Protein AF-A0A7X7MFJ9-F1 (afdb_monomer_lite)

Foldseek 3Di:
DDDDDDDDDPDDDDALEEEKEWEWDDDPPLPIDIDIPDDDDDHQAYEYEYCDPPSVLVVCVVDPCSVRYQYHDLVVLLCVLCVPDPDPGPDVVLDDPPPPDDPSVSSVVSVVVSVVSLLVAALVVLCLQLVVCVVVVSNSSVVVSVSSSVVNVVPPVRPDDLVRVDDPPDDPDDDDDADDLVPFDQDDLVVLLQCQAVVHLLCVVDPPRDRAPVLSVLLSVLSVCSSVVHDDDDDDDPPRLVLLSNVLSQQSRCQRRVDDDDDDDDDPVVLVCCVVPVLVSSQSSQVSDDDDDDDDDDRDGRDDDDDDPPVPDDDSVVVSVVSVVCVPDPPDDPVVVVD

pLDDT: mean 78.57, std 17.18, range [26.5, 98.12]

Secondary structure (DSSP, 8-state):
-----------SPPPSSEEEEEEEEP-TTS--EEEEES-----SSEEEEES-HHHHHHHHTTSTTGGG-EEEEHHHHHHHH-TT----SHHHHH--TT-SS-HHHHHHHHHHHHHHHHHHS-HHHHHHHHHHHHHTT-HHHHHHHHHHHHHHHT-TTT---HHHHS---------PPPPPGGGSPPPPHHHHHHTTSTTSHHHHHSTT----HHHHHHHHHHHHHHHHT--------TTS-HHHHHHHHHHHHHHHH----PPP-S-HHHHHHIIIIIHHHHHHHHHSS---SS---------------GGGS--HHHHHHHHHHHHHH--SSSGGGG-

Radius of gyration: 26.93 Å; chains: 1; bounding box: 56×53×79 Å

Structure (mmCIF, N/CA/C/O backbone):
data_AF-A0A7X7MFJ9-F1
#
_entry.id   AF-A0A7X7MFJ9-F1
#
loop_
_atom_site.group_PDB
_atom_site.id
_atom_site.type_symbol
_atom_site.label_atom_id
_atom_site.label_alt_id
_atom_site.label_comp_id
_atom_site.label_asym_id
_atom_site.label_entity_id
_atom_site.label_seq_id
_atom_site.pdbx_PDB_ins_code
_atom_site.Cartn_x
_atom_site.Cartn_y
_atom_site.Cartn_z
_atom_site.occupancy
_atom_site.B_iso_or_equiv
_atom_site.auth_seq_id
_atom_site.auth_comp_id
_atom_site.auth_asym_id
_atom_site.auth_atom_id
_atom_site.pdbx_PDB_model_num
ATOM 1 N N . MET A 1 1 ? -6.167 26.541 39.178 1.00 40.44 1 MET A N 1
ATOM 2 C CA . MET A 1 1 ? -6.992 27.244 38.170 1.00 40.44 1 MET A CA 1
ATOM 3 C C . MET A 1 1 ? -6.196 28.373 37.529 1.00 40.44 1 MET A C 1
ATOM 5 O O . MET A 1 1 ? -5.829 29.303 38.239 1.00 40.44 1 MET A O 1
ATOM 9 N N . PRO A 1 2 ? -5.977 28.320 36.208 1.00 29.42 2 PRO A N 1
ATOM 10 C CA . PRO A 1 2 ? -5.961 29.521 35.377 1.00 29.42 2 PRO A CA 1
ATOM 11 C C . PRO A 1 2 ? -6.959 29.423 34.205 1.00 29.42 2 PRO A C 1
ATOM 13 O O . PRO A 1 2 ? -7.383 28.346 33.799 1.00 29.42 2 PRO A O 1
ATOM 16 N N . ARG A 1 3 ? -7.397 30.597 33.742 1.00 26.50 3 ARG A N 1
ATOM 17 C CA . ARG A 1 3 ? -8.556 30.861 32.875 1.00 26.50 3 ARG A CA 1
ATOM 18 C C . ARG A 1 3 ? -8.403 30.327 31.446 1.00 26.50 3 ARG A C 1
ATOM 20 O O . ARG A 1 3 ? -7.398 30.582 30.794 1.00 26.50 3 ARG A O 1
ATOM 27 N N . ALA A 1 4 ? -9.470 29.699 30.953 1.00 29.44 4 ALA A N 1
ATOM 28 C CA . ALA A 1 4 ? -9.650 29.306 29.561 1.00 29.44 4 ALA A CA 1
ATOM 29 C C . ALA A 1 4 ? -9.874 30.532 28.659 1.00 29.44 4 ALA A C 1
ATOM 31 O O . ALA A 1 4 ? -10.831 31.288 28.845 1.00 29.44 4 ALA A O 1
ATOM 32 N N . THR A 1 5 ? -9.020 30.706 27.655 1.00 27.86 5 THR A N 1
ATOM 33 C CA . THR A 1 5 ? -9.313 31.523 26.477 1.00 27.86 5 THR A CA 1
ATOM 34 C C . THR A 1 5 ? -10.099 30.670 25.485 1.00 27.86 5 THR A C 1
ATOM 36 O O . THR A 1 5 ? -9.638 29.655 24.970 1.00 27.86 5 THR A O 1
ATOM 39 N N . SER A 1 6 ? -11.348 31.073 25.273 1.00 35.81 6 SER A N 1
ATOM 40 C CA . SER A 1 6 ? -12.280 30.499 24.309 1.00 35.81 6 SER A CA 1
ATOM 41 C C . SER A 1 6 ? -11.808 30.793 22.883 1.00 35.81 6 SER A C 1
ATOM 43 O O . SER A 1 6 ? -11.967 31.917 22.413 1.00 35.81 6 SER A O 1
ATOM 45 N N . ASN A 1 7 ? -11.318 29.774 22.181 1.00 31.55 7 ASN A N 1
ATOM 46 C CA . ASN A 1 7 ? -11.383 29.709 20.722 1.00 31.55 7 ASN A CA 1
ATOM 47 C C . ASN A 1 7 ? -12.000 28.357 20.350 1.00 31.55 7 ASN A C 1
ATOM 49 O O . ASN A 1 7 ? -11.328 27.329 20.325 1.00 31.55 7 ASN A O 1
ATOM 53 N N . ALA A 1 8 ? -13.322 28.350 20.179 1.00 34.78 8 ALA A N 1
ATOM 54 C CA . ALA A 1 8 ? -14.061 27.188 19.714 1.00 34.78 8 ALA A CA 1
ATOM 55 C C . ALA A 1 8 ? -14.049 27.172 18.181 1.00 34.78 8 ALA A C 1
ATOM 57 O O . ALA A 1 8 ? -14.616 28.059 17.549 1.00 34.78 8 ALA A O 1
ATOM 58 N N . ASP A 1 9 ? -13.404 26.156 17.616 1.00 33.31 9 ASP A N 1
ATOM 59 C CA . ASP A 1 9 ? -13.408 25.846 16.188 1.00 33.31 9 ASP A CA 1
ATOM 60 C C . ASP A 1 9 ? -14.814 25.357 15.746 1.00 33.31 9 ASP A C 1
ATOM 62 O O . ASP A 1 9 ? -15.357 24.440 16.382 1.00 33.31 9 ASP A O 1
ATOM 66 N N . PRO A 1 10 ? -15.474 25.968 14.738 1.00 36.81 10 PRO A N 1
ATOM 67 C CA . PRO A 1 10 ? -16.887 25.733 14.456 1.00 36.81 10 PRO A CA 1
ATOM 68 C C . PRO A 1 10 ? -17.111 24.895 13.183 1.00 36.81 10 PRO A C 1
ATOM 70 O O . PRO A 1 10 ? -17.564 25.450 12.189 1.00 36.81 10 PRO A O 1
ATOM 73 N N . ALA A 1 11 ? -16.852 23.577 13.165 1.00 35.59 11 ALA A N 1
ATOM 74 C CA . ALA A 1 11 ? -17.235 22.773 11.980 1.00 35.59 11 ALA A CA 1
ATOM 75 C C . ALA A 1 11 ? -17.331 21.235 12.116 1.00 35.59 11 ALA A C 1
ATOM 77 O O . ALA A 1 11 ? -17.399 20.563 11.092 1.00 35.59 11 ALA A O 1
ATOM 78 N N . SER A 1 12 ? -17.357 20.634 13.312 1.00 39.75 12 SER A N 1
ATOM 79 C CA . SER A 1 12 ? -17.561 19.173 13.437 1.00 39.75 12 SER A CA 1
ATOM 80 C C . SER A 1 12 ? -18.871 18.852 14.164 1.00 39.75 12 SER A C 1
ATOM 82 O O . SER A 1 12 ? -19.114 19.432 15.229 1.00 39.75 12 SER A O 1
ATOM 84 N N . PRO A 1 13 ? -19.742 17.972 13.619 1.00 51.56 13 PRO A N 1
ATOM 85 C CA . PRO A 1 13 ? -20.961 17.555 14.304 1.00 51.56 13 PRO A CA 1
ATOM 86 C C . PRO A 1 13 ? -20.585 17.006 15.679 1.00 51.56 13 PRO A C 1
ATOM 88 O O . PRO A 1 13 ? -19.730 16.126 15.794 1.00 51.56 13 PRO A O 1
ATOM 91 N N . ARG A 1 14 ? -21.180 17.585 16.727 1.00 64.12 14 ARG A N 1
ATOM 92 C CA . ARG A 1 14 ? -20.830 17.259 18.111 1.00 64.12 14 ARG A CA 1
ATOM 93 C C . ARG A 1 14 ? -21.115 15.783 18.361 1.00 64.12 14 ARG A C 1
ATOM 95 O O . ARG A 1 14 ? -22.249 15.338 18.213 1.00 64.12 14 ARG A O 1
ATOM 102 N N . LEU A 1 15 ? -20.072 15.047 18.724 1.00 72.38 15 LEU A N 1
ATOM 103 C CA . LEU A 1 15 ? -20.177 13.665 19.164 1.00 72.38 15 LEU A CA 1
ATOM 104 C C . LEU A 1 15 ? -21.016 13.585 20.453 1.00 72.38 15 LEU A C 1
ATOM 106 O O . LEU A 1 15 ? -20.939 14.501 21.275 1.00 72.38 15 LEU A O 1
ATOM 110 N N . PRO A 1 16 ? -21.789 12.502 20.666 1.00 77.31 16 PRO A N 1
ATOM 111 C CA . PRO A 1 16 ? -22.536 12.288 21.912 1.00 77.31 16 PRO A CA 1
ATOM 112 C C . PRO A 1 16 ? -21.628 11.929 23.106 1.00 77.31 16 PRO A C 1
ATOM 114 O O . PRO A 1 16 ? -22.098 11.709 24.217 1.00 77.31 16 PRO A O 1
ATOM 117 N N . TRP A 1 17 ? -20.319 11.868 22.877 1.00 85.69 17 TRP A N 1
ATOM 118 C CA . TRP A 1 17 ? -19.257 11.560 23.825 1.00 85.69 17 TRP A CA 1
ATOM 119 C C . TRP A 1 17 ? -18.085 12.516 23.590 1.00 85.69 17 TRP A C 1
ATOM 121 O O . TRP A 1 17 ? -17.999 13.166 22.546 1.00 85.69 17 TRP A O 1
ATOM 131 N N . GLN A 1 18 ? -17.177 12.619 24.557 1.00 87.00 18 GLN A N 1
ATOM 132 C CA . GLN A 1 18 ? -15.999 13.476 24.438 1.00 87.00 18 GLN A CA 1
ATOM 133 C C . GLN A 1 18 ? -14.716 12.654 24.331 1.00 87.00 18 GLN A C 1
ATOM 135 O O . GLN A 1 18 ? -14.533 11.701 25.079 1.00 87.00 18 GLN A O 1
ATOM 140 N N . ALA A 1 19 ? -13.796 13.087 23.469 1.00 89.50 19 ALA A N 1
ATOM 141 C CA . ALA A 1 19 ? -12.399 12.675 23.515 1.00 89.50 19 ALA A CA 1
ATOM 142 C C . ALA A 1 19 ? -11.479 13.852 23.878 1.00 89.50 19 ALA A C 1
ATOM 144 O O . ALA A 1 19 ? -11.770 15.006 23.546 1.00 89.50 19 ALA A O 1
ATOM 145 N N . GLN A 1 20 ? -10.380 13.550 24.563 1.00 90.75 20 GLN A N 1
ATOM 146 C CA . GLN A 1 20 ? -9.315 14.486 24.913 1.00 90.75 20 GLN A CA 1
ATOM 147 C C . GLN A 1 20 ? -7.965 13.796 24.704 1.00 90.75 20 GLN A C 1
ATOM 149 O O . GLN A 1 20 ? -7.738 12.720 25.248 1.00 90.75 20 GLN A O 1
ATOM 154 N N . ALA A 1 21 ? -7.071 14.413 23.935 1.00 90.69 21 ALA A N 1
ATOM 155 C CA . ALA A 1 21 ? -5.685 13.982 23.836 1.00 90.69 21 ALA A CA 1
ATOM 156 C C . ALA A 1 21 ? -4.917 14.361 25.107 1.00 90.69 21 ALA A C 1
ATOM 158 O O . ALA A 1 21 ? -5.060 15.480 25.602 1.00 90.69 21 ALA A O 1
ATOM 159 N N . VAL A 1 22 ? -4.107 13.435 25.616 1.00 90.56 22 VAL A N 1
ATOM 160 C CA . VAL A 1 22 ? -3.210 13.607 26.759 1.00 90.56 22 VAL A CA 1
ATOM 161 C C .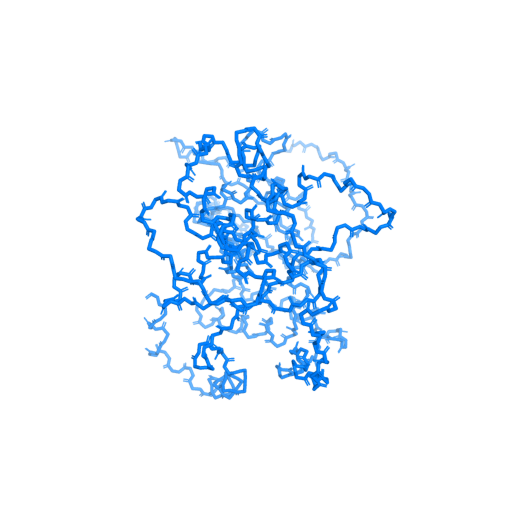 VAL A 1 22 ? -1.821 13.142 26.348 1.00 90.56 22 VAL A C 1
ATOM 163 O O . VAL A 1 22 ? -1.584 11.948 26.160 1.00 90.56 22 VAL A O 1
ATOM 166 N N . TRP A 1 23 ? -0.913 14.102 26.200 1.00 88.19 23 TRP A N 1
ATOM 167 C CA . TRP A 1 23 ? 0.493 13.839 25.951 1.00 88.19 23 TRP A CA 1
ATOM 168 C C . TRP A 1 23 ? 1.215 13.614 27.273 1.00 88.19 23 TRP A C 1
ATOM 170 O O . TRP A 1 23 ? 1.259 14.512 28.118 1.00 88.19 23 TRP A O 1
ATOM 180 N N . VAL A 1 24 ? 1.793 12.430 27.427 1.00 86.75 24 VAL A N 1
ATOM 181 C CA . VAL A 1 24 ? 2.661 12.074 28.543 1.00 86.75 24 VAL A CA 1
ATOM 182 C C . VAL A 1 24 ? 4.104 12.312 28.114 1.00 86.75 24 VAL A C 1
ATOM 184 O O . VAL A 1 24 ? 4.589 11.702 27.159 1.00 86.75 24 VAL A O 1
ATOM 187 N N . ALA A 1 25 ? 4.778 13.250 28.782 1.00 81.31 25 ALA A N 1
ATOM 188 C CA . ALA A 1 25 ? 6.168 13.576 28.493 1.00 81.31 25 ALA A CA 1
ATOM 189 C C . ALA A 1 25 ? 7.125 12.644 29.264 1.00 81.31 25 ALA A C 1
ATOM 191 O O . ALA A 1 25 ? 6.993 12.531 30.487 1.00 81.31 25 ALA A O 1
ATOM 192 N N . PRO A 1 26 ? 8.128 12.036 28.604 1.00 65.62 26 PRO A N 1
ATOM 193 C CA . PRO A 1 26 ? 9.142 11.249 29.296 1.00 65.62 26 PRO A CA 1
ATOM 194 C C . PRO A 1 26 ? 10.034 12.174 30.143 1.00 65.62 26 PRO A C 1
ATOM 196 O O . PRO A 1 26 ? 10.666 13.087 29.612 1.00 65.62 26 PRO A O 1
ATOM 199 N N . THR A 1 27 ? 10.114 11.957 31.460 1.00 59.50 27 THR A N 1
ATOM 200 C CA . THR A 1 27 ? 11.057 12.669 32.346 1.00 59.50 27 THR A CA 1
ATOM 201 C C . THR A 1 27 ? 11.921 11.693 33.146 1.00 59.50 27 THR A C 1
ATOM 203 O O . THR A 1 27 ? 11.459 10.645 33.588 1.00 59.50 27 THR A O 1
ATOM 206 N N . ALA A 1 28 ? 13.197 12.050 33.339 1.00 51.59 28 ALA A N 1
ATOM 207 C CA . ALA A 1 28 ? 14.194 11.224 34.030 1.00 51.59 28 ALA A CA 1
ATOM 208 C C . ALA A 1 28 ? 13.957 11.090 35.552 1.00 51.59 28 ALA A C 1
ATOM 210 O O . ALA A 1 28 ? 14.476 10.162 36.165 1.00 51.59 28 ALA A O 1
ATOM 211 N N . ASP A 1 29 ? 13.147 11.978 36.142 1.00 51.16 29 ASP A N 1
ATOM 212 C CA . ASP A 1 29 ? 12.978 12.115 37.598 1.00 51.16 29 ASP A CA 1
ATOM 213 C C . ASP A 1 29 ? 11.614 11.608 38.118 1.00 51.16 29 ASP A C 1
ATOM 215 O O . ASP A 1 29 ? 11.247 11.864 39.264 1.00 51.16 29 ASP A O 1
ATOM 219 N N . GLY A 1 30 ? 10.818 10.923 37.287 1.00 49.84 30 GLY A N 1
ATOM 220 C CA . GLY A 1 30 ? 9.531 10.327 37.688 1.00 49.84 30 GLY A CA 1
ATOM 221 C C . GLY A 1 30 ? 8.380 11.319 37.929 1.00 49.84 30 GLY A C 1
ATOM 222 O O . GLY A 1 30 ? 7.235 10.905 38.085 1.00 49.84 30 GLY A O 1
ATOM 223 N N . ALA A 1 31 ? 8.638 12.629 37.899 1.00 51.22 31 ALA A N 1
ATOM 224 C CA . ALA A 1 31 ? 7.605 13.661 37.834 1.00 51.22 31 ALA A CA 1
ATOM 225 C C . ALA A 1 31 ? 7.172 13.856 36.369 1.00 51.22 31 ALA A C 1
ATOM 227 O O . ALA A 1 31 ? 7.604 14.793 35.693 1.00 51.22 31 ALA A O 1
ATOM 228 N N . GLY A 1 32 ? 6.394 12.910 35.840 1.00 57.50 32 GLY A N 1
ATOM 229 C CA . GLY A 1 32 ? 5.838 12.988 34.487 1.00 57.50 32 GLY A CA 1
ATOM 230 C C . GLY A 1 32 ? 4.959 14.231 34.321 1.00 57.50 32 GLY A C 1
ATOM 231 O O . GLY A 1 32 ? 4.104 14.517 35.160 1.00 57.50 32 GLY A O 1
ATOM 232 N N . GLY A 1 33 ? 5.185 14.996 33.253 1.00 69.56 33 GLY A N 1
ATOM 233 C CA . GLY A 1 33 ? 4.317 16.109 32.867 1.00 69.56 33 GLY A CA 1
ATOM 234 C C . GLY A 1 33 ? 3.202 15.625 31.943 1.00 69.56 33 GLY A C 1
ATOM 235 O O . GLY A 1 33 ? 3.451 14.797 31.067 1.00 69.56 33 GLY A O 1
ATOM 236 N N . MET A 1 34 ? 1.992 16.162 32.114 1.00 82.19 34 MET A N 1
ATOM 237 C CA . MET A 1 34 ? 0.883 15.943 31.184 1.00 82.19 34 MET A CA 1
ATOM 238 C C . MET A 1 34 ? 0.456 17.243 30.522 1.00 82.19 34 MET A C 1
ATOM 240 O O . MET A 1 34 ? 0.200 18.243 31.197 1.00 82.19 34 MET A O 1
ATOM 244 N N . GLU A 1 35 ? 0.276 17.190 29.210 1.00 85.56 35 GLU A N 1
ATOM 245 C CA . GLU A 1 35 ? -0.427 18.221 28.455 1.00 85.56 35 GLU A CA 1
ATOM 246 C C . GLU A 1 35 ? -1.716 17.634 27.889 1.00 85.56 35 GLU A C 1
ATOM 248 O O . GLU A 1 35 ? -1.701 16.537 27.339 1.00 85.56 35 GLU A O 1
ATOM 253 N N . ALA A 1 36 ? -2.835 18.354 28.005 1.00 86.50 36 ALA A N 1
ATOM 254 C CA . ALA A 1 36 ? -4.135 17.872 27.542 1.00 86.50 36 ALA A CA 1
ATOM 255 C C . ALA A 1 36 ? -4.806 18.850 26.567 1.00 86.50 36 ALA A C 1
ATOM 257 O O . ALA A 1 36 ? -4.806 20.064 26.788 1.00 86.50 36 ALA A O 1
ATOM 258 N N . TYR A 1 37 ? -5.413 18.324 25.501 1.00 87.44 37 TYR A N 1
ATOM 259 C CA . TYR A 1 37 ? -6.089 19.109 24.467 1.00 87.44 37 TYR A CA 1
ATOM 260 C C . TYR A 1 37 ? -7.186 18.294 23.756 1.00 87.44 37 TYR A C 1
ATOM 262 O O . TYR A 1 37 ? -6.969 17.122 23.474 1.00 87.44 37 TYR A O 1
ATOM 270 N N . PRO A 1 38 ? -8.348 18.875 23.403 1.00 86.50 38 PRO A N 1
ATOM 271 C CA . PRO A 1 38 ? -8.853 20.192 23.790 1.00 86.50 38 PRO A CA 1
ATOM 272 C C . PRO A 1 38 ? -9.334 20.206 25.259 1.00 86.50 38 PRO A C 1
ATOM 274 O O . PRO A 1 38 ? -9.313 19.172 25.931 1.00 86.50 38 PRO A O 1
ATOM 277 N N . PRO A 1 39 ? -9.767 21.362 25.802 1.00 80.44 39 PRO A N 1
ATOM 278 C CA . PRO A 1 39 ? -10.318 21.438 27.156 1.00 80.44 39 PRO A CA 1
ATOM 279 C C . PRO A 1 39 ? -11.524 20.510 27.369 1.00 80.44 39 PRO A C 1
ATOM 281 O O . PRO A 1 39 ? -12.364 20.344 26.478 1.00 80.44 39 PRO A O 1
ATOM 284 N N . GLN A 1 40 ? -11.634 19.951 28.577 1.00 74.56 40 GLN A N 1
ATOM 285 C CA . GLN A 1 40 ? -12.727 19.053 28.957 1.00 74.56 40 GLN A CA 1
ATOM 286 C C . GLN A 1 40 ? -14.103 19.731 28.869 1.00 74.56 40 GLN A C 1
ATOM 288 O O . GLN A 1 40 ? -14.247 20.941 29.052 1.00 74.56 40 GLN A O 1
ATOM 293 N N . ARG A 1 41 ? -15.125 18.927 28.577 1.00 75.50 41 ARG A N 1
ATOM 294 C CA . ARG A 1 41 ? -16.531 19.308 28.459 1.00 75.50 41 ARG A CA 1
ATOM 295 C C . ARG A 1 41 ? -17.396 18.254 29.172 1.00 75.50 41 ARG A C 1
ATOM 297 O O . ARG A 1 41 ? -16.984 17.110 29.324 1.00 75.50 41 ARG A O 1
ATOM 304 N N . PRO A 1 42 ? -18.604 18.605 29.629 1.00 74.88 42 PRO A N 1
ATOM 305 C CA . PRO A 1 42 ? -19.511 17.615 30.200 1.00 74.88 42 PRO A CA 1
ATOM 306 C C . PRO A 1 42 ? -19.975 16.625 29.121 1.00 74.88 42 PRO A C 1
ATOM 308 O O . PRO A 1 42 ? -20.486 17.053 28.085 1.00 74.88 42 PRO A O 1
ATOM 311 N N . ALA A 1 43 ? -19.801 15.327 29.367 1.00 77.69 43 ALA A N 1
ATOM 312 C CA . ALA A 1 43 ? -20.323 14.240 28.541 1.00 77.69 43 ALA A CA 1
ATOM 313 C C . ALA A 1 43 ? -20.473 12.965 29.386 1.00 77.69 43 ALA A C 1
ATOM 315 O O . ALA A 1 43 ? -19.635 12.703 30.251 1.00 77.69 43 ALA A O 1
ATOM 316 N N . ASP A 1 44 ? -21.500 12.160 29.099 1.00 78.19 44 ASP A N 1
ATOM 317 C CA . ASP A 1 44 ? -21.765 10.901 29.814 1.00 78.19 44 ASP A CA 1
ATOM 318 C C . ASP A 1 44 ? -20.666 9.859 29.576 1.00 78.19 44 ASP A C 1
ATOM 320 O O . ASP A 1 44 ? -20.376 9.031 30.438 1.00 78.19 44 ASP A O 1
ATOM 324 N N . ARG A 1 45 ? -20.019 9.920 28.407 1.00 84.56 45 ARG A N 1
ATOM 325 C CA . ARG A 1 45 ? -18.917 9.036 28.031 1.00 84.56 45 ARG A CA 1
ATOM 326 C C . ARG A 1 45 ? -17.710 9.843 27.580 1.00 84.56 45 ARG A C 1
ATOM 328 O O . ARG A 1 45 ? -17.844 10.798 26.807 1.00 84.56 45 ARG A O 1
ATOM 335 N N . ARG A 1 46 ? -16.536 9.462 28.086 1.00 88.19 46 ARG A N 1
ATOM 336 C CA . ARG A 1 46 ? -15.291 10.215 27.933 1.00 88.19 46 ARG A CA 1
ATOM 337 C C . ARG A 1 46 ? -14.114 9.296 27.612 1.00 88.19 46 ARG A C 1
ATOM 339 O O . ARG A 1 46 ? -13.952 8.255 28.248 1.00 88.19 46 ARG A O 1
ATOM 346 N N . PHE A 1 47 ? -13.295 9.719 26.654 1.00 91.56 47 PHE A N 1
ATOM 347 C CA . PHE A 1 47 ? -12.109 9.010 26.189 1.00 91.56 47 PHE A CA 1
ATOM 348 C C . PHE A 1 47 ? -10.855 9.868 26.379 1.00 91.56 47 PHE A C 1
ATOM 350 O O . PHE A 1 47 ? -10.843 11.038 25.986 1.00 91.56 47 PHE A O 1
ATOM 357 N N . LEU A 1 48 ? -9.806 9.282 26.956 1.00 92.25 48 LEU A N 1
ATOM 358 C CA . LEU A 1 48 ? -8.464 9.868 26.971 1.00 92.25 48 LEU A CA 1
ATOM 359 C C . LEU A 1 48 ? -7.639 9.198 25.882 1.00 92.25 48 LEU A C 1
ATOM 361 O O . LEU A 1 48 ? -7.525 7.979 25.865 1.00 92.25 48 LEU A O 1
ATOM 365 N N . LEU A 1 49 ? -7.087 9.989 24.974 1.00 92.81 49 LEU A N 1
ATOM 366 C CA . LEU A 1 49 ? -6.281 9.521 23.854 1.00 92.81 49 LEU A CA 1
ATOM 367 C C . LEU A 1 49 ? -4.830 9.832 24.177 1.00 92.81 49 LEU A C 1
ATOM 369 O O . LEU A 1 49 ? -4.489 11.000 24.350 1.00 92.81 49 LEU A O 1
ATOM 373 N N . THR A 1 50 ? -3.977 8.829 24.285 1.00 92.12 50 THR A N 1
ATOM 374 C CA . THR A 1 50 ? -2.622 9.045 24.793 1.00 92.12 50 THR A CA 1
ATOM 375 C C . THR A 1 50 ? -1.563 8.375 23.938 1.00 92.12 50 THR A C 1
ATOM 377 O O . THR A 1 50 ? -1.845 7.430 23.206 1.00 92.12 50 THR A O 1
ATOM 380 N N . ASN A 1 51 ? -0.349 8.913 24.017 1.00 89.62 51 ASN A N 1
ATOM 381 C CA . ASN A 1 51 ? 0.865 8.297 23.498 1.00 89.62 51 ASN A CA 1
ATOM 382 C C . ASN A 1 51 ? 1.415 7.198 24.421 1.00 89.62 51 ASN A C 1
ATOM 384 O O . ASN A 1 51 ? 2.221 6.401 23.957 1.00 89.62 51 ASN A O 1
ATOM 388 N N . ASP A 1 52 ? 1.012 7.166 25.697 1.00 86.69 52 ASP A N 1
ATOM 389 C CA . ASP A 1 52 ? 1.465 6.166 26.668 1.00 86.69 52 ASP A CA 1
ATOM 390 C C . ASP A 1 52 ? 0.349 5.846 27.674 1.00 86.69 52 ASP A C 1
ATOM 392 O O . ASP A 1 52 ? 0.079 6.597 28.615 1.00 86.69 52 ASP A O 1
ATOM 396 N N . SER A 1 53 ? -0.337 4.722 27.457 1.00 85.69 53 SER A N 1
ATOM 397 C CA . SER A 1 53 ? -1.446 4.281 28.309 1.00 85.69 53 SER A CA 1
ATOM 398 C C . SER A 1 53 ? -0.993 3.751 29.669 1.00 85.69 53 SER A C 1
ATOM 400 O O . SER A 1 53 ? -1.743 3.880 30.637 1.00 85.69 53 SER A O 1
ATOM 402 N N . LEU A 1 54 ? 0.223 3.201 29.766 1.00 82.50 54 LEU A N 1
ATOM 403 C CA . LEU A 1 54 ? 0.764 2.641 31.005 1.00 82.50 54 LEU A CA 1
ATOM 404 C C . LEU A 1 54 ? 1.131 3.761 31.974 1.00 82.50 54 LEU A C 1
ATOM 406 O O . LEU A 1 54 ? 0.633 3.796 33.099 1.00 82.50 54 LEU A O 1
ATOM 410 N N . GLN A 1 55 ? 1.935 4.719 31.510 1.00 82.19 55 GLN A N 1
ATOM 411 C CA . GLN A 1 55 ? 2.371 5.840 32.335 1.00 82.19 55 GLN A CA 1
ATOM 412 C C . GLN A 1 55 ? 1.201 6.769 32.687 1.00 82.19 55 GLN A C 1
ATOM 414 O O . GLN A 1 55 ? 1.137 7.299 33.798 1.00 82.19 55 GLN A O 1
ATOM 419 N N . LEU A 1 56 ? 0.231 6.941 31.779 1.00 82.94 56 LEU A N 1
ATOM 420 C CA . LEU A 1 56 ? -0.997 7.668 32.101 1.00 82.94 56 LEU A CA 1
ATOM 421 C C . LEU A 1 56 ? -1.797 6.966 33.208 1.00 82.94 56 LEU A C 1
ATOM 423 O O . LEU A 1 56 ? -2.310 7.647 34.093 1.00 82.94 56 LEU A O 1
ATOM 427 N N . GLY A 1 57 ? -1.883 5.632 33.185 1.00 77.00 57 GLY A N 1
ATOM 428 C CA . GLY A 1 57 ? -2.532 4.845 34.237 1.00 77.00 57 GLY A CA 1
ATOM 429 C C . GLY A 1 57 ? -1.931 5.112 35.618 1.00 77.00 57 GLY A C 1
ATOM 430 O O . GLY A 1 57 ? -2.653 5.506 36.533 1.00 77.00 57 GLY A O 1
ATOM 431 N N . GLU A 1 58 ? -0.603 5.027 35.739 1.00 78.00 58 GLU A N 1
ATOM 432 C CA . GLU A 1 58 ? 0.116 5.292 36.997 1.00 78.00 58 GLU A CA 1
ATOM 433 C C . GLU A 1 58 ? -0.139 6.703 37.542 1.00 78.00 58 GLU A C 1
ATOM 435 O O . GLU A 1 58 ? -0.298 6.910 38.746 1.00 78.00 58 GLU A O 1
ATOM 440 N N . LEU A 1 59 ? -0.197 7.693 36.651 1.00 75.25 59 LEU A N 1
ATOM 441 C CA . LEU A 1 59 ? -0.441 9.077 37.036 1.00 75.25 59 LEU A CA 1
ATOM 442 C C . LEU A 1 59 ? -1.912 9.341 37.415 1.00 75.25 59 LEU A C 1
ATOM 444 O O . LEU A 1 59 ? -2.191 10.269 38.179 1.00 75.25 59 LEU A O 1
ATOM 448 N N . LEU A 1 60 ? -2.854 8.549 36.892 1.00 75.50 60 LEU A N 1
ATOM 449 C CA . LEU A 1 60 ? -4.280 8.653 37.207 1.00 75.50 60 LEU A CA 1
ATOM 450 C C . LEU A 1 60 ? -4.661 7.915 38.496 1.00 75.50 60 LEU A C 1
ATOM 452 O O . LEU A 1 60 ? -5.565 8.392 39.187 1.00 75.50 60 LEU A O 1
ATOM 456 N N . ASP A 1 61 ? -3.960 6.835 38.859 1.00 65.19 61 ASP A N 1
ATOM 457 C CA . ASP A 1 61 ? -4.241 5.964 40.020 1.00 65.19 61 ASP A CA 1
ATOM 458 C C . ASP A 1 61 ? -4.238 6.684 41.392 1.00 65.19 61 ASP A C 1
ATOM 460 O O . ASP A 1 61 ? -4.671 6.128 42.403 1.00 65.19 61 ASP A O 1
ATOM 464 N N . GLY A 1 62 ? -3.835 7.960 41.447 1.00 57.38 62 GLY A N 1
ATOM 465 C CA . GLY A 1 62 ? -3.955 8.836 42.622 1.00 57.38 62 GLY A CA 1
ATOM 466 C C . GLY A 1 62 ? -5.231 9.693 42.699 1.00 57.38 62 GLY A C 1
ATOM 467 O O . GLY A 1 62 ? -5.415 10.420 43.678 1.00 57.38 62 GLY A O 1
ATOM 468 N N . SER A 1 63 ? -6.110 9.656 41.691 1.00 59.16 63 SER A N 1
ATOM 469 C CA . SER A 1 63 ? -7.300 10.514 41.595 1.00 59.16 63 SER A CA 1
ATOM 470 C C . SER A 1 63 ? -8.602 9.705 41.646 1.00 59.16 63 SER A C 1
ATOM 472 O O . SER A 1 63 ? -8.794 8.746 40.906 1.00 59.16 63 SER A O 1
ATOM 474 N N . ALA A 1 64 ? -9.561 10.124 42.480 1.00 50.44 64 ALA A N 1
ATOM 475 C CA . ALA A 1 64 ? -10.891 9.499 42.559 1.00 50.44 64 ALA A CA 1
ATOM 476 C C . ALA A 1 64 ? -11.698 9.588 41.238 1.00 50.44 64 ALA A C 1
ATOM 478 O O . ALA A 1 64 ? -12.744 8.958 41.104 1.00 50.44 64 ALA A O 1
ATOM 479 N N . GLU A 1 65 ? -11.212 10.360 40.258 1.00 53.94 65 GLU A N 1
ATOM 480 C CA . GLU A 1 65 ? -11.790 10.514 38.921 1.00 53.94 65 GLU A CA 1
ATOM 481 C C . GLU A 1 65 ? -11.284 9.475 37.901 1.00 53.94 65 GLU A C 1
ATOM 483 O O . GLU A 1 65 ? -11.872 9.369 36.824 1.00 53.94 65 GLU A O 1
ATOM 488 N N . ALA A 1 66 ? -10.251 8.681 38.221 1.00 51.88 66 ALA A N 1
ATOM 489 C CA . ALA A 1 66 ? -9.625 7.721 37.301 1.00 51.88 66 ALA A CA 1
ATOM 490 C C . ALA A 1 66 ? -10.580 6.625 36.797 1.00 51.88 66 ALA A C 1
ATOM 492 O O . ALA A 1 66 ? -10.510 6.218 35.641 1.00 51.88 66 ALA A O 1
ATOM 493 N N . ALA A 1 67 ? -11.548 6.214 37.621 1.00 50.91 67 ALA A N 1
ATOM 494 C CA . ALA A 1 67 ? -12.500 5.151 37.289 1.00 50.91 67 ALA A CA 1
ATOM 495 C C . ALA A 1 67 ? -13.520 5.521 36.188 1.00 50.91 67 ALA A C 1
ATOM 497 O O . ALA A 1 67 ? -14.309 4.673 35.775 1.00 50.91 67 ALA A O 1
ATOM 498 N N . ALA A 1 68 ? -13.547 6.776 35.722 1.00 64.69 68 ALA A N 1
ATOM 499 C CA . ALA A 1 68 ? -14.561 7.267 34.787 1.00 64.69 68 ALA A CA 1
ATOM 500 C C . ALA A 1 68 ? -14.081 7.427 33.330 1.00 64.69 68 ALA A C 1
ATOM 502 O O . ALA A 1 68 ? -14.884 7.823 32.479 1.00 64.69 68 ALA A O 1
ATOM 503 N N . TRP A 1 69 ? -12.807 7.159 33.030 1.00 74.50 69 TRP A N 1
ATOM 504 C CA . TRP A 1 69 ? -12.217 7.430 31.715 1.00 74.50 69 TRP A CA 1
ATOM 505 C C . TRP A 1 69 ? -11.855 6.145 30.973 1.00 74.50 69 TRP A C 1
ATOM 507 O O . TRP A 1 69 ? -11.194 5.264 31.512 1.00 74.50 69 TRP A O 1
ATOM 517 N N . SER A 1 70 ? -12.262 6.047 29.706 1.00 87.88 70 SER A N 1
ATOM 518 C CA . SER A 1 70 ? -11.757 5.015 28.795 1.00 87.88 70 SER A CA 1
ATOM 519 C C . SER A 1 70 ? -10.460 5.510 28.156 1.00 87.88 70 SER A C 1
ATOM 521 O O . SER A 1 70 ? -10.483 6.456 27.369 1.00 87.88 70 SER A O 1
ATOM 523 N N . VAL A 1 71 ? -9.330 4.907 28.521 1.00 91.19 71 VAL A N 1
ATOM 524 C CA . VAL A 1 71 ? -8.013 5.271 27.981 1.00 91.19 71 VAL A CA 1
ATOM 525 C C . VAL A 1 71 ? -7.762 4.503 26.687 1.00 91.19 71 VAL A C 1
ATOM 527 O O . VAL A 1 71 ? -7.885 3.284 26.653 1.00 91.19 71 VAL A O 1
ATOM 530 N N . ILE A 1 72 ? -7.415 5.223 25.627 1.00 93.00 72 ILE A N 1
ATOM 531 C CA . ILE A 1 72 ? -7.094 4.694 24.306 1.00 93.00 72 ILE A CA 1
ATOM 532 C C . ILE A 1 72 ? -5.648 5.066 23.998 1.00 93.00 72 ILE A C 1
ATOM 534 O O . ILE A 1 72 ? -5.304 6.248 23.918 1.00 93.00 72 ILE A O 1
ATOM 538 N N . ASP A 1 73 ? -4.813 4.054 23.791 1.00 91.44 73 ASP A N 1
ATO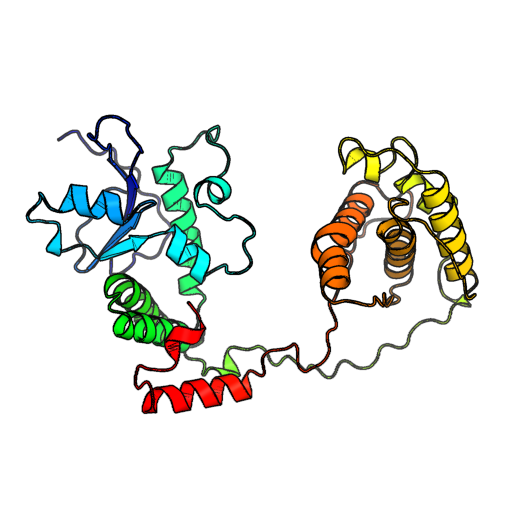M 539 C CA . ASP A 1 73 ? -3.503 4.238 23.177 1.00 91.44 73 ASP A CA 1
ATOM 540 C C . ASP A 1 73 ? -3.701 4.563 21.690 1.00 91.44 73 ASP A C 1
ATOM 542 O O . ASP A 1 73 ? -4.203 3.749 20.904 1.00 91.44 73 ASP A O 1
ATOM 546 N N . LEU A 1 74 ? -3.331 5.785 21.312 1.00 90.75 74 LEU A N 1
ATOM 547 C CA . LEU A 1 74 ? -3.553 6.283 19.966 1.00 90.75 74 LEU A CA 1
ATOM 548 C C . LEU A 1 74 ? -2.600 5.653 18.945 1.00 90.75 74 LEU A C 1
ATOM 550 O O . LEU A 1 74 ? -2.961 5.546 17.772 1.00 90.75 74 LEU A O 1
ATOM 554 N N . ASP A 1 75 ? -1.420 5.195 19.364 1.00 87.19 75 ASP A N 1
ATOM 555 C CA . ASP A 1 75 ? -0.522 4.481 18.461 1.00 87.19 75 ASP A CA 1
ATOM 556 C C . ASP A 1 75 ? -1.090 3.105 18.100 1.00 87.19 75 ASP A C 1
ATOM 558 O O . ASP A 1 75 ? -1.118 2.722 16.924 1.00 87.19 75 ASP A O 1
ATOM 562 N N . SER A 1 76 ? -1.622 2.400 19.100 1.00 87.12 76 SER A N 1
ATOM 563 C CA . SER A 1 76 ? -2.316 1.125 18.910 1.00 87.12 76 SER A CA 1
ATOM 564 C C . SER A 1 76 ? -3.564 1.282 18.029 1.00 87.12 76 SER A C 1
ATOM 566 O O . SER A 1 76 ? -3.742 0.517 17.076 1.00 87.12 76 SER A O 1
ATOM 568 N N . LEU A 1 77 ? -4.387 2.315 18.261 1.00 91.25 77 LEU A N 1
ATOM 569 C CA . LEU A 1 77 ? -5.553 2.606 17.417 1.00 91.25 77 LEU A CA 1
ATOM 570 C C . LEU A 1 77 ? -5.152 2.924 15.969 1.00 91.25 77 LEU A C 1
ATOM 572 O O . LEU A 1 77 ? -5.747 2.397 15.030 1.00 91.25 77 LEU A O 1
ATOM 576 N N . HIS A 1 78 ? -4.129 3.755 15.768 1.00 88.56 78 HIS A N 1
ATOM 577 C CA . HIS A 1 78 ? -3.666 4.086 14.424 1.00 88.56 78 HIS A CA 1
ATOM 578 C C . HIS A 1 78 ? -3.102 2.853 13.702 1.00 88.56 78 HIS A C 1
ATOM 580 O O . HIS A 1 78 ? -3.380 2.660 12.521 1.00 88.56 78 HIS A O 1
ATOM 586 N N . ARG A 1 79 ? -2.349 1.979 14.391 1.00 84.94 79 ARG A N 1
ATOM 587 C CA . ARG A 1 79 ? -1.870 0.702 13.820 1.00 84.94 79 ARG A CA 1
ATOM 588 C C . ARG A 1 79 ? -3.017 -0.202 13.375 1.00 84.94 79 ARG A C 1
ATOM 590 O O . ARG A 1 79 ? -2.904 -0.846 12.336 1.00 84.94 79 ARG A O 1
ATOM 597 N N . LEU A 1 80 ? -4.108 -0.229 14.136 1.00 86.50 80 LEU A N 1
ATOM 598 C CA . LEU A 1 80 ? -5.303 -0.993 13.789 1.00 86.50 80 LEU A CA 1
ATOM 599 C C . LEU A 1 80 ? -5.982 -0.461 12.513 1.00 86.50 80 LEU A C 1
ATOM 601 O O . LEU A 1 80 ? -6.458 -1.254 11.704 1.00 86.50 80 LEU A O 1
ATOM 605 N N . LEU A 1 81 ? -6.019 0.863 12.328 1.00 87.44 81 LEU A N 1
ATOM 606 C CA . LEU A 1 81 ? -6.662 1.512 11.176 1.00 87.44 81 LEU A CA 1
ATOM 607 C C . LEU A 1 81 ? -5.772 1.568 9.923 1.00 87.44 81 LEU A C 1
ATOM 609 O O . LEU A 1 81 ? -6.295 1.530 8.811 1.00 87.44 81 LEU A O 1
ATOM 613 N N . HIS A 1 82 ? -4.449 1.619 10.097 1.00 83.69 82 HIS A N 1
ATOM 614 C CA . HIS A 1 82 ? -3.459 1.751 9.021 1.00 83.69 82 HIS A CA 1
ATOM 615 C C . HIS A 1 82 ? -2.354 0.689 9.130 1.00 83.69 82 HIS A C 1
ATOM 617 O O . HIS A 1 82 ? -1.189 1.023 9.392 1.00 83.69 82 HIS A O 1
ATOM 623 N N . PRO A 1 83 ? -2.681 -0.600 8.933 1.00 78.50 83 PRO A N 1
ATOM 624 C CA . PRO A 1 83 ? -1.709 -1.690 9.025 1.00 78.50 83 PRO A CA 1
ATOM 625 C C . PRO A 1 83 ? -0.578 -1.598 7.981 1.00 78.50 83 PRO A C 1
ATOM 627 O O . PRO A 1 83 ? 0.461 -2.230 8.144 1.00 78.50 83 PRO A O 1
ATOM 630 N N . GLU A 1 84 ? -0.757 -0.823 6.908 1.00 74.69 84 GLU A N 1
ATOM 631 C CA . GLU A 1 84 ? 0.235 -0.564 5.859 1.00 74.69 84 GLU A CA 1
ATOM 632 C C . GLU A 1 84 ? 1.255 0.536 6.194 1.00 74.69 84 GLU A C 1
ATOM 634 O O . GLU A 1 84 ? 2.211 0.735 5.441 1.00 74.69 84 GLU A O 1
ATOM 639 N N . SER A 1 85 ? 1.057 1.279 7.286 1.00 73.06 85 SER A N 1
ATOM 640 C CA . SER A 1 85 ? 1.958 2.363 7.680 1.00 73.06 85 SER A CA 1
ATOM 641 C C . SER A 1 85 ? 3.356 1.826 8.006 1.00 73.06 85 SER A C 1
ATOM 643 O O . SER A 1 85 ? 3.523 1.056 8.947 1.00 73.06 85 SER A O 1
ATOM 645 N N . ALA A 1 86 ? 4.373 2.304 7.281 1.00 65.00 86 ALA A N 1
ATOM 646 C CA . ALA A 1 86 ? 5.773 1.908 7.475 1.00 65.00 86 ALA A CA 1
ATOM 647 C C . ALA A 1 86 ? 6.415 2.455 8.764 1.00 65.00 86 ALA A C 1
ATOM 649 O O . ALA A 1 86 ? 7.492 2.005 9.137 1.00 65.00 86 ALA A O 1
ATOM 650 N N . ALA A 1 87 ? 5.791 3.439 9.415 1.00 65.81 87 ALA A N 1
ATOM 651 C CA . ALA A 1 87 ? 6.305 4.017 10.651 1.00 65.81 87 ALA A CA 1
ATOM 652 C C . ALA A 1 87 ? 6.108 3.049 11.826 1.00 65.81 87 ALA A C 1
ATOM 654 O O . ALA A 1 87 ? 4.968 2.667 12.120 1.00 65.81 87 ALA A O 1
ATOM 655 N N . GLU A 1 88 ? 7.196 2.684 12.503 1.00 66.38 88 GLU A N 1
ATOM 656 C CA . GLU A 1 88 ? 7.203 1.706 13.600 1.00 66.38 88 GLU A CA 1
ATOM 657 C C . GLU A 1 88 ? 6.815 2.336 14.939 1.00 66.38 88 GLU A C 1
ATOM 659 O O . GLU A 1 88 ? 6.356 1.634 15.840 1.00 66.38 88 GLU A O 1
ATOM 664 N N . ARG A 1 89 ? 6.973 3.660 15.066 1.00 69.44 89 ARG A N 1
ATOM 665 C CA . ARG A 1 89 ? 6.684 4.408 16.294 1.00 69.44 89 ARG A CA 1
ATOM 666 C C . ARG A 1 89 ? 5.789 5.608 16.051 1.00 69.44 89 ARG A C 1
ATOM 668 O O . ARG A 1 89 ? 5.778 6.195 14.967 1.00 69.44 89 ARG A O 1
ATOM 675 N N . LEU A 1 90 ? 5.095 6.023 17.105 1.00 72.44 90 LEU A N 1
ATOM 676 C CA . LEU A 1 90 ? 4.270 7.223 17.100 1.00 72.44 90 LEU A CA 1
ATOM 677 C C . LEU A 1 90 ? 5.084 8.487 16.784 1.00 72.44 90 LEU A C 1
ATOM 679 O O . LEU A 1 90 ? 4.596 9.349 16.058 1.00 72.44 90 LEU A O 1
ATOM 683 N N . GLU A 1 91 ? 6.333 8.595 17.250 1.00 71.25 91 GLU A N 1
ATOM 684 C CA . GLU A 1 91 ? 7.155 9.784 16.978 1.00 71.25 91 GLU A CA 1
ATOM 685 C C . GLU A 1 91 ? 7.484 9.938 15.487 1.00 71.25 91 GLU A C 1
ATOM 687 O O . GLU A 1 91 ? 7.447 11.044 14.950 1.00 71.25 91 GLU A O 1
ATOM 692 N N . GLU A 1 92 ? 7.735 8.826 14.791 1.00 69.56 92 GLU A N 1
ATOM 693 C CA . GLU A 1 92 ? 7.960 8.820 13.341 1.00 69.56 92 GLU A CA 1
ATOM 694 C C . GLU A 1 92 ? 6.708 9.282 12.580 1.00 69.56 92 GLU A C 1
ATOM 696 O O . GLU A 1 92 ? 6.814 9.961 11.558 1.00 69.56 92 GLU A O 1
ATOM 701 N N . ARG A 1 93 ? 5.519 8.959 13.110 1.00 72.56 93 ARG A N 1
ATOM 702 C CA . ARG A 1 93 ? 4.207 9.314 12.536 1.00 72.56 93 ARG A CA 1
ATOM 703 C C . ARG A 1 93 ? 3.853 10.779 12.755 1.00 72.56 93 ARG A C 1
ATOM 705 O O . ARG A 1 93 ? 3.309 11.418 11.861 1.00 72.56 93 ARG A O 1
ATOM 712 N N . LEU A 1 94 ? 4.185 11.316 13.927 1.00 70.44 94 LEU A N 1
ATOM 713 C CA . LEU A 1 94 ? 3.955 12.720 14.278 1.00 70.44 94 LEU A CA 1
ATOM 714 C C . LEU A 1 94 ? 4.974 13.676 13.625 1.00 70.44 94 LEU A C 1
ATOM 716 O O . LEU A 1 94 ? 4.804 14.898 13.707 1.00 70.44 94 LEU A O 1
ATOM 720 N N . GLY A 1 95 ? 6.020 13.142 12.983 1.00 63.56 95 GLY A N 1
ATOM 721 C CA . GLY A 1 95 ? 7.097 13.901 12.350 1.00 63.56 95 GLY A CA 1
ATOM 722 C C . GLY A 1 95 ? 8.128 14.454 13.345 1.00 63.56 95 GLY A C 1
ATOM 723 O O . GLY A 1 95 ? 7.913 14.471 14.558 1.00 63.56 95 GLY A O 1
ATOM 724 N N . ALA A 1 96 ? 9.267 14.923 12.819 1.00 57.34 96 ALA A N 1
ATOM 725 C CA . ALA A 1 96 ? 10.387 15.425 13.620 1.00 57.34 96 ALA A CA 1
ATOM 726 C C . ALA A 1 96 ? 9.960 16.507 14.636 1.00 57.34 96 ALA A C 1
ATOM 728 O O . ALA A 1 96 ? 9.118 17.358 14.345 1.00 57.34 96 ALA A O 1
ATOM 729 N N . GLU A 1 97 ? 10.588 16.498 15.817 1.00 51.97 97 GLU A N 1
ATOM 730 C CA . GLU A 1 97 ? 10.327 17.400 16.957 1.00 51.97 97 GLU A CA 1
ATOM 731 C C . GLU A 1 97 ? 10.424 18.904 16.632 1.00 51.97 97 GLU A C 1
ATOM 733 O O . GLU A 1 97 ? 9.963 19.737 17.405 1.00 51.97 97 GLU A O 1
ATOM 738 N N . THR A 1 98 ? 10.971 19.269 15.472 1.00 48.12 98 THR A N 1
ATOM 739 C CA . THR A 1 98 ? 11.069 20.639 14.950 1.00 48.12 98 THR A CA 1
ATOM 740 C C . THR A 1 98 ? 9.772 21.195 14.343 1.00 48.12 98 THR A C 1
ATOM 742 O O . THR A 1 98 ? 9.778 22.312 13.819 1.00 48.12 98 THR A O 1
ATOM 745 N N . ALA A 1 99 ? 8.654 20.465 14.400 1.00 56.25 99 ALA A N 1
ATOM 746 C CA . ALA A 1 99 ? 7.348 20.984 13.998 1.00 56.25 99 ALA A CA 1
ATOM 747 C C . ALA A 1 99 ? 6.910 22.149 14.911 1.00 56.25 99 ALA A C 1
ATOM 749 O O . ALA A 1 99 ? 6.980 22.055 16.131 1.00 56.25 99 ALA A O 1
ATOM 750 N N . ALA A 1 100 ? 6.401 23.244 14.334 1.00 67.56 100 ALA A N 1
ATOM 751 C CA . ALA A 1 100 ? 5.989 24.461 15.053 1.00 67.56 100 ALA A CA 1
ATOM 752 C C . ALA A 1 100 ? 4.801 24.279 16.035 1.00 67.56 100 ALA A C 1
ATOM 754 O O . ALA A 1 100 ? 4.328 25.257 16.615 1.00 67.56 100 ALA A O 1
ATOM 755 N N . GLN A 1 101 ? 4.297 23.054 16.203 1.00 79.12 101 GLN A N 1
ATOM 756 C CA . GLN A 1 101 ? 3.058 22.724 16.901 1.00 79.12 101 GLN A CA 1
ATOM 757 C C . GLN A 1 101 ? 3.326 21.833 18.134 1.00 79.12 101 GLN A C 1
ATOM 759 O O . GLN A 1 101 ? 4.090 20.867 18.029 1.00 79.12 101 GLN A O 1
ATOM 764 N N . PRO A 1 102 ? 2.680 22.100 19.289 1.00 84.75 102 PRO A N 1
ATOM 765 C CA . PRO A 1 102 ? 2.829 21.292 20.500 1.00 84.75 102 PRO A CA 1
ATOM 766 C C . PRO A 1 102 ? 2.526 19.796 20.278 1.00 84.75 102 PRO A C 1
ATOM 768 O O . PRO A 1 102 ? 1.580 19.478 19.550 1.00 84.75 102 PRO A O 1
ATOM 771 N N . PRO A 1 103 ? 3.253 18.865 20.931 1.00 86.69 103 PRO A N 1
ATOM 772 C CA . PRO A 1 103 ? 3.038 17.420 20.788 1.00 86.69 103 PRO A CA 1
ATOM 773 C C . PRO A 1 103 ? 1.591 16.973 21.028 1.00 86.69 103 PRO A C 1
ATOM 775 O O . PRO A 1 103 ? 1.049 16.206 20.237 1.00 86.69 103 PRO A O 1
ATOM 778 N N . VAL A 1 104 ? 0.921 17.520 22.050 1.00 88.56 104 VAL A N 1
ATOM 779 C CA . VAL A 1 104 ? -0.482 17.194 22.355 1.00 88.56 104 VAL A CA 1
ATOM 780 C C . VAL A 1 104 ? -1.450 17.578 21.229 1.00 88.56 104 VAL A C 1
ATOM 782 O O . VAL A 1 104 ? -2.444 16.893 21.002 1.00 88.56 104 VAL A O 1
ATOM 785 N N . GLN A 1 105 ? -1.162 18.650 20.486 1.00 88.25 105 GLN A N 1
ATOM 786 C CA . GLN A 1 105 ? -1.992 19.052 19.351 1.00 88.25 105 GLN A CA 1
ATOM 787 C C . GLN A 1 105 ? -1.731 18.165 18.132 1.00 88.25 105 GLN A C 1
ATOM 789 O O . GLN A 1 105 ? -2.678 17.785 17.458 1.00 88.25 105 GLN A O 1
ATOM 794 N N . ARG A 1 106 ? -0.481 17.747 17.898 1.00 87.56 106 ARG A N 1
ATOM 795 C CA . ARG A 1 106 ? -0.178 16.753 16.856 1.00 87.56 106 ARG A CA 1
ATOM 796 C C . ARG A 1 106 ? -0.848 15.406 17.154 1.00 87.56 106 ARG A C 1
ATOM 798 O O . ARG A 1 106 ? -1.383 14.769 16.252 1.00 87.56 106 ARG A O 1
ATOM 805 N N . LEU A 1 107 ? -0.874 15.001 18.427 1.00 89.44 107 LEU A N 1
ATOM 806 C CA . LEU A 1 107 ? -1.617 13.824 18.884 1.00 89.44 107 LEU A CA 1
ATOM 807 C C . LEU A 1 107 ? -3.124 13.979 18.616 1.00 89.44 107 LEU A C 1
ATOM 809 O O . LEU A 1 107 ? -3.785 13.037 18.185 1.00 89.44 107 LEU A O 1
ATOM 813 N N . TRP A 1 108 ? -3.670 15.180 18.812 1.00 91.69 108 TRP A N 1
ATOM 814 C CA . TRP A 1 108 ? -5.061 15.482 18.477 1.00 91.69 108 TRP A CA 1
ATOM 815 C C . TRP A 1 108 ? -5.346 15.437 16.969 1.00 91.69 108 TRP A C 1
ATOM 817 O O . TRP A 1 108 ? -6.381 14.910 16.564 1.00 91.69 108 TRP A O 1
ATOM 827 N N . ASP A 1 109 ? -4.434 15.918 16.127 1.00 89.50 109 ASP A N 1
ATOM 828 C CA . ASP A 1 109 ? -4.582 15.841 14.669 1.00 89.50 109 ASP A CA 1
ATOM 829 C C . ASP A 1 109 ? -4.580 14.379 14.187 1.00 89.50 109 ASP A C 1
ATOM 831 O O . ASP A 1 109 ? -5.398 13.990 13.345 1.00 89.50 109 ASP A O 1
ATOM 835 N N . LEU A 1 110 ? -3.727 13.536 14.783 1.00 89.31 110 LEU A N 1
ATOM 836 C CA . LEU A 1 110 ? -3.723 12.091 14.542 1.00 89.31 110 LEU A CA 1
ATOM 837 C C . LEU A 1 110 ? -5.054 11.446 14.950 1.00 89.31 110 LEU A C 1
ATOM 839 O O . LEU A 1 110 ? -5.593 10.600 14.233 1.00 89.31 110 LEU A O 1
ATOM 843 N N . TRP A 1 111 ? -5.625 11.875 16.074 1.00 92.69 111 TRP A N 1
ATOM 844 C CA . TRP A 1 111 ? -6.960 11.450 16.477 1.00 92.69 111 TRP A CA 1
ATOM 845 C C . TRP A 1 111 ? -8.024 11.872 15.466 1.00 92.69 111 TRP A C 1
ATOM 847 O O . TRP A 1 111 ? -8.858 11.053 15.097 1.00 92.69 111 TRP A O 1
ATOM 857 N N . GLN A 1 112 ? -7.995 13.109 14.969 1.00 91.19 112 GLN A N 1
ATOM 858 C CA . GLN A 1 112 ? -8.955 13.571 13.961 1.00 91.19 112 GLN A CA 1
ATOM 859 C C . GLN A 1 112 ? -8.851 12.786 12.647 1.00 91.19 112 GLN A C 1
ATOM 861 O O . GLN A 1 112 ? -9.833 12.669 11.910 1.00 91.19 112 GLN A O 1
ATOM 866 N N . GLN A 1 113 ? -7.676 12.246 12.321 1.00 89.88 113 GLN A N 1
ATOM 867 C CA . GLN A 1 113 ? -7.535 11.270 11.246 1.00 89.88 113 GLN A CA 1
ATOM 868 C C . GLN A 1 113 ? -8.229 9.951 11.605 1.00 89.88 113 GLN A C 1
ATOM 870 O O . GLN A 1 113 ? -9.169 9.572 10.908 1.00 89.88 113 GLN A O 1
ATOM 875 N N . CYS A 1 114 ? -7.871 9.339 12.738 1.00 92.12 114 CYS A N 1
ATOM 876 C CA . CYS A 1 114 ? -8.478 8.086 13.198 1.00 92.12 114 CYS A CA 1
ATOM 877 C C . CYS A 1 114 ? -10.011 8.183 13.303 1.00 92.12 114 CYS A C 1
ATOM 879 O O . CYS A 1 114 ? -10.724 7.267 12.909 1.00 92.12 114 CYS A O 1
ATOM 881 N N . GLU A 1 115 ? -10.545 9.306 13.788 1.00 93.56 115 GLU A N 1
ATOM 882 C CA . GLU A 1 115 ? -11.982 9.568 13.882 1.00 93.56 115 GLU A CA 1
ATOM 883 C C . GLU A 1 115 ? -12.651 9.567 12.499 1.00 93.56 115 GLU A C 1
ATOM 885 O O . GLU A 1 115 ? -13.723 8.980 12.329 1.00 93.56 115 GLU A O 1
ATOM 890 N N . ARG A 1 116 ? -12.039 10.218 11.500 1.00 91.06 116 ARG A N 1
ATOM 891 C CA . ARG A 1 116 ? -12.559 10.225 10.123 1.00 91.06 116 ARG A CA 1
ATOM 892 C C . ARG A 1 116 ? -12.587 8.816 9.542 1.00 91.06 116 ARG A C 1
ATOM 894 O O . ARG A 1 116 ? -13.590 8.447 8.930 1.00 91.06 116 ARG A O 1
ATOM 901 N N . ASP A 1 117 ? -11.540 8.039 9.784 1.00 91.50 117 ASP A N 1
ATOM 902 C CA . ASP A 1 117 ? -11.434 6.668 9.293 1.00 91.50 117 ASP A CA 1
ATOM 903 C C . ASP A 1 117 ? -12.447 5.747 9.987 1.00 91.50 117 ASP A C 1
ATOM 905 O O . ASP A 1 117 ? -13.197 5.043 9.312 1.00 91.50 117 ASP A O 1
ATOM 909 N N . LEU A 1 118 ? -12.600 5.847 11.313 1.00 93.31 118 LEU A N 1
ATOM 910 C CA . LEU A 1 118 ? -13.630 5.131 12.080 1.00 93.31 118 LEU A CA 1
ATOM 911 C C . LEU A 1 118 ? -15.047 5.456 11.593 1.00 93.31 118 LEU A C 1
ATOM 913 O O . LEU A 1 118 ? -15.882 4.562 11.463 1.00 93.31 118 LEU A O 1
ATOM 917 N N . ARG A 1 119 ? -15.333 6.723 11.265 1.00 90.75 119 ARG A N 1
ATOM 918 C CA . ARG A 1 119 ? -16.628 7.124 10.686 1.00 90.75 119 ARG A CA 1
ATOM 919 C C . ARG A 1 119 ? -16.850 6.556 9.286 1.00 90.75 119 ARG A C 1
ATOM 921 O O . ARG A 1 119 ? -18.005 6.421 8.882 1.00 90.75 119 ARG A O 1
ATOM 928 N N . ALA A 1 120 ? -15.803 6.249 8.532 1.00 89.00 120 ALA A N 1
ATOM 929 C CA . ALA A 1 120 ? -15.931 5.666 7.199 1.00 89.00 120 ALA A CA 1
ATOM 930 C C . ALA A 1 120 ? -16.184 4.148 7.231 1.00 89.00 120 ALA A C 1
ATOM 932 O O . ALA A 1 120 ? -16.627 3.586 6.227 1.00 89.00 120 ALA A O 1
ATOM 933 N N . LEU A 1 121 ? -15.934 3.484 8.366 1.00 88.50 121 LEU A N 1
ATOM 934 C CA . LEU A 1 121 ? -16.120 2.042 8.498 1.00 88.50 121 LEU A CA 1
ATOM 935 C C . LEU A 1 121 ? -17.608 1.638 8.498 1.00 88.50 121 LEU A C 1
ATOM 937 O O . LEU A 1 121 ? -18.456 2.353 9.045 1.00 88.50 121 LEU A O 1
ATOM 941 N N . PRO A 1 122 ? -17.944 0.476 7.903 1.00 86.75 122 PRO A N 1
ATOM 942 C CA . PRO A 1 122 ? -19.294 -0.073 7.953 1.00 86.75 122 PRO A CA 1
ATOM 943 C C . PRO A 1 122 ? -19.637 -0.574 9.365 1.00 86.75 122 PRO A C 1
ATOM 945 O O . PRO A 1 122 ? -18.751 -0.960 10.131 1.00 86.75 122 PRO A O 1
ATOM 948 N N . CYS A 1 123 ? -20.933 -0.615 9.691 1.00 87.44 123 CYS A N 1
ATOM 949 C CA . CYS A 1 123 ? -21.427 -0.961 11.029 1.00 87.44 123 CYS A CA 1
ATOM 950 C C . CYS A 1 123 ? -20.900 -2.321 11.512 1.00 87.44 123 CYS A C 1
ATOM 952 O O . CYS A 1 123 ? -20.350 -2.405 12.607 1.00 87.44 123 CYS A O 1
ATOM 954 N N . TRP A 1 124 ? -20.947 -3.350 10.657 1.00 84.19 124 TRP A N 1
ATOM 955 C CA . TRP A 1 124 ? -20.462 -4.689 11.014 1.00 84.19 124 TRP A CA 1
ATOM 956 C C . TRP A 1 124 ? -18.977 -4.702 11.399 1.00 84.19 124 TRP A C 1
ATOM 958 O O . TRP A 1 124 ? -18.582 -5.477 12.264 1.00 84.19 124 TRP A O 1
ATOM 968 N N . ALA A 1 125 ? -18.137 -3.863 10.776 1.00 86.06 125 ALA A N 1
ATOM 969 C CA . ALA A 1 125 ? -16.699 -3.846 11.053 1.00 86.06 125 ALA A CA 1
ATOM 970 C C . ALA A 1 125 ? -16.439 -3.263 12.438 1.00 86.06 125 ALA A C 1
ATOM 972 O O . ALA A 1 125 ? -15.647 -3.803 13.209 1.00 86.06 125 ALA A O 1
ATOM 973 N N . LEU A 1 126 ? -17.162 -2.190 12.763 1.00 90.75 126 LEU A N 1
ATOM 974 C CA . LEU A 1 126 ? -17.110 -1.551 14.069 1.00 90.75 126 LEU A CA 1
ATOM 975 C C . LEU A 1 126 ? -17.624 -2.494 15.165 1.00 90.75 126 LEU A C 1
ATOM 977 O O . LEU A 1 126 ? -16.985 -2.628 16.205 1.00 90.75 126 LEU A O 1
ATOM 981 N N . GLU A 1 127 ? -18.732 -3.196 14.920 1.00 87.12 127 GLU A N 1
ATOM 982 C CA . GLU A 1 127 ? -19.292 -4.190 15.844 1.00 87.12 127 GLU A CA 1
ATOM 983 C C . GLU A 1 127 ? -18.356 -5.380 16.061 1.00 87.12 127 GLU A C 1
ATOM 985 O O . GLU A 1 127 ? -18.157 -5.799 17.202 1.00 87.12 127 GLU A O 1
ATOM 990 N N . MET A 1 128 ? -17.748 -5.893 14.989 1.00 85.38 128 MET A N 1
ATOM 991 C CA . MET A 1 128 ? -16.803 -7.007 15.042 1.00 85.38 128 MET A CA 1
ATOM 992 C C . MET A 1 128 ? -15.570 -6.650 15.877 1.00 85.38 128 MET A C 1
ATOM 994 O O . MET A 1 128 ? -15.188 -7.419 16.756 1.00 85.38 128 MET A O 1
ATOM 998 N N . VAL A 1 129 ? -14.975 -5.472 15.656 1.00 89.19 129 VAL A N 1
ATOM 999 C CA . VAL A 1 129 ? -13.831 -5.013 16.459 1.00 89.19 129 VAL A CA 1
ATOM 1000 C C . VAL A 1 129 ? -14.251 -4.753 17.904 1.00 89.19 129 VAL A C 1
ATOM 1002 O O . VAL A 1 129 ? -13.546 -5.164 18.822 1.00 89.19 129 VAL A O 1
ATOM 1005 N N . ALA A 1 130 ? -15.418 -4.142 18.134 1.00 88.75 130 ALA A N 1
ATOM 1006 C CA . ALA A 1 130 ? -15.929 -3.935 19.486 1.00 88.75 130 ALA A CA 1
ATOM 1007 C C . ALA A 1 130 ? -16.141 -5.260 20.234 1.00 88.75 130 ALA A C 1
ATOM 1009 O O . ALA A 1 130 ? -15.902 -5.330 21.438 1.00 88.75 130 ALA A O 1
ATOM 1010 N N . GLN A 1 131 ? -16.596 -6.303 19.537 1.00 85.06 131 GLN A N 1
ATOM 1011 C CA . GLN A 1 131 ? -16.778 -7.636 20.101 1.00 85.06 131 GLN A CA 1
ATOM 1012 C C . GLN A 1 131 ? -15.441 -8.312 20.406 1.00 85.06 131 GLN A C 1
ATOM 1014 O O . GLN A 1 131 ? -15.247 -8.759 21.533 1.00 85.06 131 GLN A O 1
ATOM 1019 N N . ALA A 1 132 ? -14.504 -8.312 19.457 1.00 84.81 132 ALA A N 1
ATOM 1020 C CA . ALA A 1 132 ? -13.169 -8.866 19.665 1.00 84.81 132 ALA A CA 1
ATOM 1021 C C . ALA A 1 132 ? -12.439 -8.173 20.831 1.00 84.81 132 ALA A C 1
ATOM 1023 O O . ALA A 1 132 ? -11.845 -8.837 21.674 1.00 84.81 132 ALA A O 1
ATOM 1024 N N . ALA A 1 133 ? -12.548 -6.844 20.938 1.00 86.56 133 ALA A N 1
ATOM 1025 C CA . ALA A 1 133 ? -11.980 -6.088 22.050 1.00 86.56 133 ALA A CA 1
ATOM 1026 C C . ALA A 1 133 ? -12.602 -6.484 23.403 1.00 86.56 133 ALA A C 1
ATOM 1028 O O . ALA A 1 133 ? -11.875 -6.635 24.380 1.00 86.56 133 ALA A O 1
ATOM 1029 N N . ARG A 1 134 ? -13.923 -6.736 23.470 1.00 86.94 134 ARG A N 1
ATOM 1030 C CA . ARG A 1 134 ? -14.569 -7.251 24.697 1.00 86.94 134 ARG A CA 1
ATOM 1031 C C . ARG A 1 134 ? -14.038 -8.617 25.108 1.00 86.94 134 ARG A C 1
ATOM 1033 O O . ARG A 1 134 ? -13.898 -8.864 26.297 1.00 86.94 134 ARG A O 1
ATOM 1040 N N . GLU A 1 135 ? -13.779 -9.497 24.149 1.00 83.31 135 GLU A N 1
ATOM 1041 C CA . GLU A 1 135 ? -13.269 -10.847 24.413 1.00 83.31 135 GLU A CA 1
ATOM 1042 C C . GLU A 1 135 ? -11.803 -10.860 24.858 1.00 83.31 135 GLU A C 1
ATOM 1044 O O . GLU A 1 135 ? -11.377 -11.797 25.532 1.00 83.31 135 GLU A O 1
ATOM 1049 N N . LEU A 1 136 ? -11.053 -9.815 24.501 1.00 84.88 136 LEU A N 1
ATOM 1050 C CA . LEU A 1 136 ? -9.681 -9.566 24.943 1.00 84.88 136 LEU A CA 1
ATOM 1051 C C . LEU A 1 136 ? -9.603 -8.714 26.224 1.00 84.88 136 LEU A C 1
ATOM 1053 O O . LEU A 1 136 ? -8.515 -8.275 26.585 1.00 84.88 136 LEU A O 1
ATOM 1057 N N . ASP A 1 137 ? -10.737 -8.460 26.888 1.00 86.06 137 ASP A N 1
ATOM 1058 C CA . ASP A 1 137 ? -10.864 -7.592 28.068 1.00 86.06 137 ASP A CA 1
ATOM 1059 C C . ASP A 1 137 ? -10.415 -6.125 27.844 1.00 86.06 137 ASP A C 1
ATOM 1061 O O . ASP A 1 137 ? -10.258 -5.352 28.791 1.00 86.06 137 ASP A O 1
ATOM 1065 N N . ASP A 1 138 ? -10.295 -5.679 26.588 1.00 88.00 138 ASP A N 1
ATOM 1066 C CA . ASP A 1 138 ? -10.064 -4.275 26.230 1.00 88.00 138 ASP A CA 1
ATOM 1067 C C . ASP A 1 138 ? -11.398 -3.515 26.157 1.00 88.00 138 ASP A C 1
ATOM 1069 O O . ASP A 1 138 ? -11.987 -3.246 25.100 1.00 88.00 138 ASP A O 1
ATOM 1073 N N . HIS A 1 139 ? -11.915 -3.174 27.337 1.00 90.31 139 HIS A N 1
ATOM 1074 C CA . HIS A 1 139 ? -13.188 -2.472 27.473 1.00 90.31 139 HIS A CA 1
ATOM 1075 C C . HIS A 1 139 ? -13.166 -1.040 26.918 1.00 90.31 139 HIS A C 1
ATOM 1077 O O . HIS A 1 139 ? -14.219 -0.538 26.514 1.00 90.31 139 HIS A O 1
ATOM 1083 N N . ALA A 1 140 ? -12.002 -0.382 26.872 1.00 91.00 140 ALA A N 1
ATOM 1084 C CA . ALA A 1 140 ? -11.878 0.980 26.361 1.00 91.00 140 ALA A CA 1
ATOM 1085 C C . ALA A 1 140 ? -12.012 1.002 24.833 1.00 91.00 140 ALA A C 1
ATOM 1087 O O . ALA A 1 140 ? -12.852 1.735 24.299 1.00 91.00 140 ALA A O 1
ATOM 1088 N N . THR A 1 141 ? -11.279 0.136 24.130 1.00 92.25 141 THR A N 1
ATOM 1089 C CA . THR A 1 141 ? -11.413 -0.023 22.676 1.00 92.25 141 THR A CA 1
ATOM 1090 C C . THR A 1 141 ? -12.811 -0.517 22.314 1.00 92.25 141 THR A C 1
ATOM 1092 O O . THR A 1 141 ? -13.455 0.043 21.425 1.00 92.25 141 THR A O 1
ATOM 1095 N N . ALA A 1 142 ? -13.354 -1.488 23.056 1.00 91.50 142 ALA A N 1
ATOM 1096 C CA . ALA A 1 142 ? -14.726 -1.951 22.855 1.00 91.50 142 ALA A CA 1
ATOM 1097 C C . ALA A 1 142 ? -15.765 -0.825 22.982 1.00 91.50 142 ALA A C 1
ATOM 1099 O O . ALA A 1 142 ? -16.713 -0.749 22.195 1.00 91.50 142 ALA A O 1
ATOM 1100 N N . ALA A 1 143 ? -15.593 0.053 23.974 1.00 93.06 143 ALA A N 1
ATOM 1101 C CA . ALA A 1 143 ? -16.440 1.217 24.189 1.00 93.06 143 ALA A CA 1
ATOM 1102 C C . ALA A 1 143 ? -16.360 2.206 23.022 1.00 93.06 143 ALA A C 1
ATOM 1104 O O . ALA A 1 143 ? -17.400 2.669 22.547 1.00 93.06 143 ALA A O 1
ATOM 1105 N N . LEU A 1 144 ? -15.143 2.507 22.562 1.00 94.75 144 LEU A N 1
ATOM 1106 C CA . LEU A 1 144 ? -14.895 3.428 21.459 1.00 94.75 144 LEU A CA 1
ATOM 1107 C C . LEU A 1 144 ? -15.564 2.928 20.176 1.00 94.75 144 LEU A C 1
ATOM 1109 O O . LEU A 1 144 ? -16.406 3.619 19.599 1.00 94.75 144 LEU A O 1
ATOM 1113 N N . PHE A 1 145 ? -15.254 1.696 19.769 1.00 94.62 145 PHE A N 1
ATOM 1114 C CA . PHE A 1 145 ? -15.810 1.093 18.560 1.00 94.62 145 PHE A CA 1
ATOM 1115 C C . PHE A 1 145 ? -17.328 0.911 18.650 1.00 94.62 145 PHE A C 1
ATOM 1117 O O . PHE A 1 145 ? -18.025 1.173 17.674 1.00 94.62 145 PHE A O 1
ATOM 1124 N N . GLY A 1 146 ? -17.868 0.561 19.823 1.00 92.25 146 GLY A N 1
ATOM 1125 C CA . GLY A 1 146 ? -19.315 0.480 20.044 1.00 92.25 146 GLY A CA 1
ATOM 1126 C C . GLY A 1 146 ? -20.033 1.823 19.866 1.00 92.25 146 GLY A C 1
ATOM 1127 O O . GLY A 1 146 ? -21.127 1.872 19.306 1.00 92.25 146 GLY A O 1
ATOM 1128 N N . CYS A 1 147 ? -19.410 2.930 20.279 1.00 92.94 147 CYS A N 1
ATOM 1129 C CA . CYS A 1 147 ? -19.941 4.269 20.031 1.00 92.94 147 CYS A CA 1
ATOM 1130 C C . CYS A 1 147 ? -19.989 4.604 18.534 1.00 92.94 147 CYS A C 1
ATOM 1132 O O . CYS A 1 147 ? -21.009 5.105 18.057 1.00 92.94 147 CYS A O 1
ATOM 1134 N N . PHE A 1 148 ? -18.930 4.295 17.783 1.00 93.25 148 PHE A N 1
ATOM 1135 C CA . PHE A 1 148 ? -18.938 4.476 16.329 1.00 93.25 148 PHE A CA 1
ATOM 1136 C C . PHE A 1 148 ? -19.915 3.527 15.628 1.00 93.25 148 PHE A C 1
ATOM 1138 O O . PHE A 1 148 ? -20.562 3.950 14.673 1.00 93.25 148 PHE A O 1
ATOM 1145 N N . ALA A 1 149 ? -20.073 2.288 16.105 1.00 90.56 149 ALA A N 1
ATOM 1146 C CA . ALA A 1 149 ? -21.057 1.339 15.585 1.00 90.56 149 ALA A CA 1
ATOM 1147 C C . ALA A 1 149 ? -22.485 1.884 15.727 1.00 90.56 149 ALA A C 1
ATOM 1149 O O . ALA A 1 149 ? -23.223 1.914 14.748 1.00 90.56 149 ALA A O 1
ATOM 1150 N N . GLY A 1 150 ? -22.843 2.422 16.900 1.00 88.06 150 GLY A N 1
ATOM 1151 C CA . GLY A 1 150 ? -24.143 3.069 17.110 1.00 88.06 150 GLY A CA 1
ATOM 1152 C C . GLY A 1 150 ? -24.391 4.220 16.129 1.00 88.06 150 GLY A C 1
ATOM 1153 O O . GLY A 1 150 ? -25.440 4.284 15.497 1.00 88.06 150 GLY A O 1
ATOM 1154 N N . MET A 1 151 ? -23.383 5.072 15.913 1.00 88.56 151 MET A N 1
ATOM 1155 C CA . MET A 1 151 ? -23.453 6.158 14.925 1.00 88.56 151 MET A CA 1
ATOM 1156 C C . MET A 1 151 ? -23.515 5.653 13.473 1.00 88.56 151 MET A C 1
ATOM 1158 O O . MET A 1 151 ? -24.082 6.309 12.600 1.00 88.56 151 MET A O 1
ATOM 1162 N N . ALA A 1 152 ? -22.893 4.512 13.175 1.00 87.06 152 ALA A N 1
ATOM 1163 C CA . ALA A 1 152 ? -22.960 3.878 11.865 1.00 87.06 152 ALA A CA 1
ATOM 1164 C C . ALA A 1 152 ? -24.334 3.241 11.611 1.00 87.06 152 ALA A C 1
ATOM 1166 O O . ALA A 1 152 ? -24.835 3.350 10.497 1.00 87.06 152 ALA A O 1
ATOM 1167 N N . GLY A 1 153 ? -24.973 2.661 12.629 1.00 82.62 153 GLY A N 1
ATOM 1168 C CA . GLY A 1 153 ? -26.310 2.067 12.530 1.00 82.62 153 GLY A CA 1
ATOM 1169 C C . GLY A 1 153 ? -27.411 3.062 12.140 1.00 82.62 153 GLY A C 1
ATOM 1170 O O . GLY A 1 153 ? -28.384 2.685 11.493 1.00 82.62 153 GLY A O 1
ATOM 1171 N N . GLU A 1 154 ? -27.239 4.347 12.461 1.00 82.88 154 GLU A N 1
ATOM 1172 C CA . GLU A 1 154 ? -28.162 5.423 12.064 1.00 82.88 154 GLU A CA 1
ATOM 1173 C C . GLU A 1 154 ? -28.028 5.830 10.582 1.00 82.88 154 GLU A C 1
ATOM 1175 O O . GLU A 1 154 ? -28.888 6.531 10.043 1.00 82.88 154 GLU A O 1
ATOM 1180 N N . ARG A 1 155 ? -26.953 5.404 9.905 1.00 79.94 155 ARG A N 1
ATOM 1181 C CA . ARG A 1 155 ? -26.624 5.788 8.528 1.00 79.94 155 ARG A CA 1
ATOM 1182 C C . ARG A 1 155 ? -26.960 4.660 7.544 1.00 79.94 155 ARG A C 1
ATOM 1184 O O . ARG A 1 155 ? -26.282 3.633 7.556 1.00 79.94 155 ARG A O 1
ATOM 1191 N N . PRO A 1 156 ? -27.930 4.836 6.625 1.00 73.56 156 PRO A N 1
ATOM 1192 C CA . PRO A 1 156 ? -28.347 3.775 5.700 1.00 73.56 156 PRO A CA 1
ATOM 1193 C C . PRO A 1 156 ? -27.217 3.213 4.825 1.00 73.56 156 PRO A C 1
ATOM 1195 O O . PRO A 1 156 ? -27.243 2.048 4.439 1.00 73.56 156 PRO A O 1
ATOM 1198 N N . ASP A 1 157 ? -26.215 4.030 4.497 1.00 72.88 157 ASP A N 1
ATOM 1199 C CA . ASP A 1 157 ? -25.064 3.648 3.681 1.00 72.88 157 ASP A CA 1
ATOM 1200 C C . ASP A 1 157 ? -24.042 2.774 4.421 1.00 72.88 157 ASP A C 1
ATOM 1202 O O . ASP A 1 157 ? -23.298 2.046 3.756 1.00 72.88 157 ASP A O 1
ATOM 1206 N N . ALA A 1 158 ? -24.037 2.807 5.758 1.00 69.06 158 ALA A N 1
ATOM 1207 C CA . ALA A 1 158 ? -23.107 2.073 6.614 1.00 69.06 158 ALA A CA 1
ATOM 1208 C C . ALA A 1 158 ? -23.654 0.716 7.107 1.00 69.06 158 ALA A C 1
ATOM 1210 O O . ALA A 1 158 ? -22.865 -0.127 7.540 1.00 69.06 158 ALA A O 1
ATOM 1211 N N . VAL A 1 159 ? -24.963 0.455 6.976 1.00 70.06 159 VAL A N 1
ATOM 1212 C CA . VAL A 1 159 ? -25.627 -0.829 7.317 1.00 70.06 159 VAL A CA 1
ATOM 1213 C C . VAL A 1 159 ? -25.535 -1.841 6.161 1.00 70.06 159 VAL A C 1
ATOM 1215 O O . VAL A 1 159 ? -26.483 -2.539 5.813 1.00 70.06 159 VAL A O 1
ATOM 1218 N N . ARG A 1 160 ? -24.384 -1.907 5.489 1.00 67.50 160 ARG A N 1
ATOM 1219 C CA . ARG A 1 160 ? -24.146 -2.917 4.447 1.00 67.50 160 ARG A CA 1
ATOM 1220 C C . ARG A 1 160 ? -23.660 -4.198 5.097 1.00 67.50 160 ARG A C 1
ATOM 1222 O O . ARG A 1 160 ? -22.776 -4.129 5.935 1.00 67.50 160 ARG A O 1
ATOM 1229 N N . GLU A 1 161 ? -24.163 -5.353 4.679 1.00 68.88 161 GLU A N 1
ATOM 1230 C CA . GLU A 1 161 ? -23.568 -6.639 5.062 1.00 68.88 161 GLU A CA 1
ATOM 1231 C C . GLU A 1 161 ? -22.134 -6.763 4.524 1.00 68.88 161 GLU A C 1
ATOM 1233 O O . GLU A 1 161 ? -21.802 -6.161 3.495 1.00 68.88 161 GLU A O 1
ATOM 1238 N N . TRP A 1 162 ? -21.302 -7.588 5.174 1.00 71.25 162 TRP A N 1
ATOM 1239 C CA . TRP A 1 162 ? -19.897 -7.817 4.806 1.00 71.25 162 TRP A CA 1
ATOM 1240 C C . TRP A 1 162 ? -19.666 -7.917 3.283 1.00 71.25 162 TRP A C 1
ATOM 1242 O O . TRP A 1 162 ? -18.836 -7.167 2.767 1.00 71.25 162 TRP A O 1
ATOM 1252 N N . PRO A 1 163 ? -20.405 -8.738 2.501 1.00 68.06 163 PRO A N 1
ATOM 1253 C CA . PRO A 1 163 ? -20.173 -8.848 1.058 1.00 68.06 163 PRO A CA 1
ATOM 1254 C C . PRO A 1 163 ? -20.496 -7.568 0.273 1.00 68.06 163 PRO A C 1
ATOM 1256 O O . PRO A 1 163 ? -19.878 -7.318 -0.760 1.00 68.06 163 PRO A O 1
ATOM 1259 N N . ALA A 1 164 ? -21.453 -6.767 0.748 1.00 71.06 164 ALA A N 1
ATOM 1260 C CA . ALA A 1 164 ? -21.910 -5.536 0.105 1.00 71.06 164 ALA A CA 1
ATOM 1261 C C . ALA A 1 164 ? -21.023 -4.319 0.428 1.00 71.06 164 ALA A C 1
ATOM 1263 O O . ALA A 1 164 ? -21.101 -3.295 -0.260 1.00 71.06 164 ALA A O 1
ATOM 1264 N N . SER A 1 165 ? -20.164 -4.416 1.449 1.00 73.31 165 SER A N 1
ATOM 1265 C CA . SER A 1 165 ? -19.151 -3.398 1.756 1.00 73.31 165 SER A CA 1
ATOM 1266 C C . SER A 1 165 ? -18.002 -3.376 0.749 1.00 73.31 165 SER A C 1
ATOM 1268 O O . SER A 1 165 ? -17.362 -2.340 0.579 1.00 73.31 165 SER A O 1
ATOM 1270 N N . PHE A 1 166 ? -17.755 -4.479 0.040 1.00 73.06 166 PHE A N 1
ATOM 1271 C CA . PHE A 1 166 ? -16.728 -4.528 -0.993 1.00 73.06 166 PHE A CA 1
ATOM 1272 C C . PHE A 1 166 ? -17.340 -4.152 -2.346 1.00 73.06 166 PHE A C 1
ATOM 1274 O O . PHE A 1 166 ? -18.309 -4.786 -2.775 1.00 73.06 166 PHE A O 1
ATOM 1281 N N . PRO A 1 167 ? -16.803 -3.144 -3.059 1.00 65.00 167 PRO A N 1
ATOM 1282 C CA . PRO A 1 167 ? -17.295 -2.817 -4.388 1.00 65.00 167 PRO A CA 1
ATOM 1283 C C . PRO A 1 167 ? -17.187 -4.059 -5.287 1.00 65.00 167 PRO A C 1
ATOM 1285 O O . PRO A 1 167 ? -16.165 -4.755 -5.224 1.00 65.00 167 PRO A O 1
ATOM 1288 N N . PRO A 1 168 ? -18.201 -4.354 -6.128 1.00 60.22 168 PRO A N 1
ATOM 1289 C CA . PRO A 1 168 ? -18.165 -5.497 -7.031 1.00 60.22 168 PRO A CA 1
ATOM 1290 C C . PRO A 1 168 ? -16.924 -5.384 -7.916 1.00 60.22 168 PRO A C 1
ATOM 1292 O O . PRO A 1 168 ? -16.836 -4.547 -8.814 1.00 60.22 168 PRO A O 1
ATOM 1295 N N . THR A 1 169 ? -15.921 -6.199 -7.598 1.00 58.09 169 THR A N 1
ATOM 1296 C CA . THR A 1 169 ? -14.546 -6.016 -8.083 1.00 58.09 169 THR A CA 1
ATOM 1297 C C . THR A 1 169 ? -14.383 -6.512 -9.517 1.00 58.09 169 THR A C 1
ATOM 1299 O O . THR A 1 169 ? -13.422 -6.174 -10.200 1.00 58.09 169 THR A O 1
ATOM 1302 N N . VAL A 1 170 ? -15.347 -7.293 -10.005 1.00 56.34 170 VAL A N 1
ATOM 1303 C CA . VAL A 1 170 ? -15.338 -7.846 -11.356 1.00 56.34 170 VAL A CA 1
ATOM 1304 C C . VAL A 1 170 ? -16.271 -7.022 -12.231 1.00 56.34 170 VAL A C 1
ATOM 1306 O O . VAL A 1 170 ? -17.416 -7.391 -12.479 1.00 56.34 170 VAL A O 1
ATOM 1309 N N . ARG A 1 171 ? -15.769 -5.897 -12.741 1.00 57.38 171 ARG A N 1
ATOM 1310 C CA . ARG A 1 171 ? -16.294 -5.390 -14.010 1.00 57.38 171 ARG A CA 1
ATOM 1311 C C . ARG A 1 171 ? -15.707 -6.280 -15.094 1.00 57.38 171 ARG A C 1
ATOM 1313 O O . ARG A 1 171 ? -14.490 -6.430 -15.169 1.00 57.38 171 ARG A O 1
ATOM 1320 N N . ARG A 1 172 ? -16.556 -6.907 -15.909 1.00 56.47 172 ARG A N 1
ATOM 1321 C CA . ARG A 1 172 ? -16.108 -7.576 -17.132 1.00 56.47 172 ARG A CA 1
ATOM 1322 C C . ARG A 1 172 ? -15.648 -6.467 -18.075 1.00 56.47 172 ARG A C 1
ATOM 1324 O O . ARG A 1 172 ? -16.454 -5.894 -18.792 1.00 56.47 172 ARG A O 1
ATOM 1331 N N . VAL A 1 173 ? -14.384 -6.075 -17.952 1.00 62.19 173 VAL A N 1
ATOM 1332 C CA . VAL A 1 173 ? -13.776 -5.099 -18.851 1.00 62.19 173 VAL A CA 1
ATOM 1333 C C . VAL A 1 173 ? -13.618 -5.810 -20.187 1.00 62.19 173 VAL A C 1
ATOM 1335 O O . VAL A 1 173 ? -13.048 -6.904 -20.237 1.00 62.19 173 VAL A O 1
ATOM 1338 N N . GLU A 1 174 ? -14.188 -5.242 -21.247 1.00 71.12 174 GLU A N 1
ATOM 1339 C CA . GLU A 1 174 ? -13.902 -5.698 -22.605 1.00 71.12 174 GLU A CA 1
ATOM 1340 C C . GLU A 1 174 ? -12.392 -5.648 -22.813 1.00 71.12 174 GLU A C 1
ATOM 1342 O O . GLU A 1 174 ? -11.736 -4.689 -22.405 1.00 71.12 174 GLU A O 1
ATOM 1347 N N . ARG A 1 175 ? -11.819 -6.721 -23.363 1.00 73.50 175 ARG A N 1
ATOM 1348 C CA . ARG A 1 175 ? -10.380 -6.770 -23.612 1.00 73.50 175 ARG A CA 1
ATOM 1349 C C . ARG A 1 175 ? -10.067 -5.656 -24.616 1.00 73.50 175 ARG A C 1
ATOM 1351 O O . ARG A 1 175 ? -10.562 -5.760 -25.735 1.00 73.50 175 ARG A O 1
ATOM 1358 N N . PRO A 1 176 ? -9.293 -4.622 -24.243 1.00 75.50 176 PRO A N 1
ATOM 1359 C CA . PRO A 1 176 ? -8.955 -3.576 -25.191 1.00 75.50 176 PRO A CA 1
ATOM 1360 C C . PRO A 1 176 ? -8.151 -4.193 -26.336 1.00 75.50 176 PRO A C 1
ATOM 1362 O O . PRO A 1 176 ? -7.280 -5.041 -26.102 1.00 75.50 176 PRO A O 1
ATOM 1365 N N . GLU A 1 177 ? -8.467 -3.789 -27.561 1.00 84.44 177 GLU A N 1
ATOM 1366 C CA . GLU A 1 177 ? -7.606 -4.053 -28.708 1.00 84.44 177 GLU A CA 1
ATOM 1367 C C . GLU A 1 177 ? -6.328 -3.233 -28.526 1.00 84.44 177 GLU A C 1
ATOM 1369 O O . GLU A 1 177 ? -6.379 -2.040 -28.224 1.00 84.44 177 GLU A O 1
ATOM 1374 N N . LEU A 1 178 ? -5.180 -3.904 -28.608 1.00 88.50 178 LEU A N 1
ATOM 1375 C CA . LEU A 1 178 ? -3.883 -3.247 -28.505 1.00 88.50 178 LEU A CA 1
ATOM 1376 C C . LEU A 1 178 ? -3.437 -2.823 -29.908 1.00 88.50 178 LEU A C 1
ATOM 1378 O O . LEU A 1 178 ? -3.675 -3.588 -30.844 1.00 88.50 178 LEU A O 1
ATOM 1382 N N . PRO A 1 179 ? -2.795 -1.651 -30.053 1.00 90.44 179 PRO A N 1
ATOM 1383 C CA . PRO A 1 179 ? -2.236 -1.232 -31.330 1.00 90.44 179 PRO A CA 1
ATOM 1384 C C . PRO A 1 179 ? -1.150 -2.206 -31.792 1.00 90.44 179 PRO A C 1
ATOM 1386 O O . PRO A 1 179 ? -0.442 -2.803 -30.970 1.00 90.44 179 PRO A O 1
ATOM 1389 N N . ASP A 1 180 ? -0.985 -2.319 -33.108 1.00 92.94 180 ASP A N 1
ATOM 1390 C CA . ASP A 1 180 ? 0.179 -2.986 -33.672 1.00 92.94 180 ASP A CA 1
ATOM 1391 C C . ASP A 1 180 ? 1.438 -2.144 -33.419 1.00 92.94 180 ASP A C 1
ATOM 1393 O O . ASP A 1 180 ? 1.389 -0.932 -33.187 1.00 92.94 180 ASP A O 1
ATOM 1397 N N . LEU A 1 181 ? 2.612 -2.780 -33.479 1.00 91.88 181 LEU A N 1
ATOM 1398 C CA . LEU A 1 181 ? 3.881 -2.078 -33.255 1.00 91.88 181 LEU A CA 1
ATOM 1399 C C . LEU A 1 181 ? 4.084 -0.916 -34.243 1.00 91.88 181 LEU A C 1
ATOM 1401 O O . LEU A 1 181 ? 4.665 0.100 -33.877 1.00 91.88 181 LEU A O 1
ATOM 1405 N N . ALA A 1 182 ? 3.584 -1.058 -35.474 1.00 91.75 182 ALA A N 1
ATOM 1406 C CA . ALA A 1 182 ? 3.677 -0.034 -36.513 1.00 91.75 182 ALA A CA 1
ATOM 1407 C C . ALA A 1 182 ? 2.873 1.240 -36.191 1.00 91.75 182 ALA A C 1
ATOM 1409 O O . ALA A 1 182 ? 3.220 2.308 -36.690 1.00 91.75 182 ALA A O 1
ATOM 1410 N N . ASP A 1 183 ? 1.844 1.132 -35.343 1.00 92.38 183 ASP A N 1
ATOM 1411 C CA . ASP A 1 183 ? 1.010 2.257 -34.906 1.00 92.38 183 ASP A CA 1
ATOM 1412 C C . ASP A 1 183 ? 1.557 2.927 -33.633 1.00 92.38 183 ASP A C 1
ATOM 1414 O O . ASP A 1 183 ? 1.092 3.993 -33.222 1.00 92.38 183 ASP A O 1
ATOM 1418 N N . CYS A 1 184 ? 2.554 2.312 -32.989 1.00 92.56 184 CYS A N 1
ATOM 1419 C CA . CYS A 1 184 ? 3.194 2.852 -31.800 1.00 92.56 184 CYS A CA 1
ATOM 1420 C C . CYS A 1 184 ? 4.211 3.950 -32.157 1.00 92.56 184 CYS A C 1
ATOM 1422 O O . CYS A 1 184 ? 4.995 3.848 -33.099 1.00 92.56 184 CYS A O 1
ATOM 1424 N N . THR A 1 185 ? 4.272 4.987 -31.328 1.00 93.75 185 THR A N 1
ATOM 1425 C CA . THR A 1 185 ? 5.345 5.981 -31.353 1.00 93.75 185 THR A CA 1
ATOM 1426 C C . THR A 1 185 ? 6.592 5.418 -30.668 1.00 93.75 185 THR A C 1
ATOM 1428 O O . THR A 1 185 ? 6.545 4.950 -29.526 1.00 93.75 185 THR A O 1
ATOM 1431 N N . ALA A 1 186 ? 7.729 5.489 -31.360 1.00 94.06 186 ALA A N 1
ATOM 1432 C CA . ALA A 1 186 ? 9.014 5.046 -30.834 1.00 94.06 186 ALA A CA 1
ATOM 1433 C C . ALA A 1 186 ? 9.491 5.934 -29.672 1.00 94.06 186 ALA A C 1
ATOM 1435 O O . ALA A 1 186 ? 9.410 7.163 -29.727 1.00 94.06 186 ALA A O 1
ATOM 1436 N N . VAL A 1 187 ? 10.048 5.314 -28.634 1.00 93.56 187 VAL A N 1
ATOM 1437 C CA . VAL A 1 187 ? 10.712 6.032 -27.538 1.00 93.56 187 VAL A CA 1
ATOM 1438 C C . VAL A 1 187 ? 12.091 6.484 -28.012 1.00 93.56 187 VAL A C 1
ATOM 1440 O O . VAL A 1 187 ? 12.850 5.679 -28.551 1.00 93.56 187 VAL A O 1
ATOM 1443 N N . ASN A 1 188 ? 12.446 7.753 -27.797 1.00 93.50 188 ASN A N 1
ATOM 1444 C CA . ASN A 1 188 ? 13.772 8.258 -28.147 1.00 93.50 188 ASN A CA 1
ATOM 1445 C C . ASN A 1 188 ? 14.836 7.678 -27.182 1.00 93.50 188 ASN A C 1
ATOM 1447 O O . ASN A 1 188 ? 14.765 7.948 -25.977 1.00 93.50 188 ASN A O 1
ATOM 1451 N N . PRO A 1 189 ? 15.834 6.909 -27.671 1.00 94.62 189 PRO A N 1
ATOM 1452 C CA . PRO A 1 189 ? 16.857 6.315 -26.811 1.00 94.62 189 PRO A CA 1
ATOM 1453 C C . PRO A 1 189 ? 17.699 7.351 -26.058 1.00 94.62 189 PRO A C 1
ATOM 1455 O O . PRO A 1 189 ? 18.048 7.127 -24.900 1.00 94.62 189 PRO A O 1
ATOM 1458 N N . ASP A 1 190 ? 18.006 8.487 -26.683 1.00 93.31 190 ASP A N 1
ATOM 1459 C CA . ASP A 1 190 ? 18.833 9.532 -26.073 1.00 93.31 190 ASP A CA 1
ATOM 1460 C C . ASP A 1 190 ? 18.070 10.259 -24.962 1.00 93.31 190 ASP A C 1
ATOM 1462 O O . ASP A 1 190 ? 18.626 10.521 -23.895 1.00 93.31 190 ASP A O 1
ATOM 1466 N N . GLU A 1 191 ? 16.773 10.505 -25.170 1.00 90.06 191 GLU A N 1
ATOM 1467 C CA . GLU A 1 191 ? 15.899 11.069 -24.138 1.00 90.06 191 GLU A CA 1
ATOM 1468 C C . GLU A 1 191 ? 15.781 10.116 -22.942 1.00 90.06 191 GLU A C 1
ATOM 1470 O O . GLU A 1 191 ? 15.934 10.540 -21.798 1.00 90.06 191 GLU A O 1
ATOM 1475 N N . ALA A 1 192 ? 15.583 8.817 -23.191 1.00 92.00 192 ALA A N 1
ATOM 1476 C CA . ALA A 1 192 ? 15.509 7.809 -22.136 1.00 92.00 192 ALA A CA 1
ATOM 1477 C C . ALA A 1 192 ? 16.812 7.724 -21.320 1.00 92.00 192 ALA A C 1
ATOM 1479 O O . ALA A 1 192 ? 16.772 7.660 -20.090 1.00 92.00 192 ALA A O 1
ATOM 1480 N N . VAL A 1 193 ? 17.972 7.771 -21.983 1.00 94.06 193 VAL A N 1
ATOM 1481 C CA . VAL A 1 193 ? 19.284 7.788 -21.318 1.00 94.06 193 VAL A CA 1
ATOM 1482 C C . VAL A 1 193 ? 19.472 9.063 -20.485 1.00 94.06 193 VAL A C 1
ATOM 1484 O O . VAL A 1 193 ? 20.002 8.986 -19.375 1.00 94.06 193 VAL A O 1
ATOM 1487 N N . ALA A 1 194 ? 18.988 10.219 -20.952 1.00 91.50 194 ALA A N 1
ATOM 1488 C CA . ALA A 1 194 ? 19.133 11.501 -20.257 1.00 91.50 194 ALA A CA 1
ATOM 1489 C C . ALA A 1 194 ? 18.466 11.542 -18.865 1.00 91.50 194 ALA A C 1
ATOM 1491 O O . ALA A 1 194 ? 18.925 12.271 -17.985 1.00 91.50 194 ALA A O 1
ATOM 1492 N N . TYR A 1 195 ? 17.433 10.728 -18.610 1.00 90.31 195 TYR A N 1
ATOM 1493 C CA . TYR A 1 195 ? 16.840 10.600 -17.267 1.00 90.31 195 TYR A CA 1
ATOM 1494 C C . TYR A 1 195 ? 17.832 10.066 -16.221 1.00 90.31 195 TYR A C 1
ATOM 1496 O O . TYR A 1 195 ? 17.735 10.431 -15.046 1.00 90.31 195 TYR A O 1
ATOM 1504 N N . LEU A 1 196 ? 18.762 9.205 -16.644 1.00 89.25 196 LEU A N 1
ATOM 1505 C CA . LEU A 1 196 ? 19.707 8.477 -15.788 1.00 89.25 196 LEU A CA 1
ATOM 1506 C C . LEU A 1 196 ? 21.150 8.986 -15.921 1.00 89.25 196 LEU A C 1
ATOM 1508 O O . LEU A 1 196 ? 22.012 8.585 -15.139 1.00 89.25 196 LEU A O 1
ATOM 1512 N N . ALA A 1 197 ? 21.420 9.849 -16.898 1.00 87.19 197 ALA A N 1
ATOM 1513 C CA . ALA A 1 197 ? 22.716 10.484 -17.091 1.00 87.19 197 ALA A CA 1
ATOM 1514 C C . ALA A 1 197 ? 23.068 11.454 -15.946 1.00 87.19 197 ALA A C 1
ATOM 1516 O O . ALA A 1 197 ? 22.261 11.739 -15.055 1.00 87.19 197 ALA A O 1
ATOM 1517 N N . GLU A 1 198 ? 24.300 11.960 -15.965 1.00 83.81 198 GLU A N 1
ATOM 1518 C CA . GLU A 1 198 ? 24.783 12.936 -14.988 1.00 83.81 198 GLU A CA 1
ATOM 1519 C C . GLU A 1 198 ? 23.897 14.190 -14.977 1.00 83.81 198 GLU A C 1
ATOM 1521 O O . GLU A 1 198 ? 23.524 14.711 -16.027 1.00 83.81 198 GLU A O 1
ATOM 1526 N N . GLY A 1 199 ? 23.482 14.634 -13.786 1.00 78.56 199 GLY A N 1
ATOM 1527 C CA . GLY A 1 199 ? 22.537 15.749 -13.631 1.00 78.56 199 GLY A CA 1
ATOM 1528 C C . GLY A 1 199 ? 21.097 15.462 -14.096 1.00 78.56 199 GLY A C 1
ATOM 1529 O O . GLY A 1 199 ? 20.245 16.354 -14.032 1.00 78.56 199 GLY A O 1
ATOM 1530 N N . GLY A 1 200 ? 20.804 14.232 -14.533 1.00 82.56 200 GLY A N 1
ATOM 1531 C CA . GLY A 1 200 ? 19.493 13.777 -14.991 1.00 82.56 200 GLY A CA 1
ATOM 1532 C C . GLY A 1 200 ? 18.416 13.762 -13.901 1.00 82.56 200 GLY A C 1
ATOM 1533 O O . GLY A 1 200 ? 18.650 14.091 -12.736 1.00 82.56 200 GLY A O 1
ATOM 1534 N N . ALA A 1 201 ? 17.198 13.370 -14.280 1.00 82.00 201 ALA A N 1
ATOM 1535 C CA . ALA A 1 201 ? 16.050 13.345 -13.371 1.00 82.00 201 ALA A CA 1
ATOM 1536 C C . ALA A 1 201 ? 16.307 12.487 -12.123 1.00 82.00 201 ALA A C 1
ATOM 1538 O O . ALA A 1 201 ? 15.962 12.900 -11.017 1.00 82.00 201 ALA A O 1
ATOM 1539 N N . LEU A 1 202 ? 16.968 11.333 -12.275 1.00 81.88 202 LEU A N 1
ATOM 1540 C CA . LEU A 1 202 ? 17.268 10.468 -11.136 1.00 81.88 202 LEU A CA 1
ATOM 1541 C C . LEU A 1 202 ? 18.239 11.118 -10.149 1.00 81.88 202 LEU A C 1
ATOM 1543 O O . LEU A 1 202 ? 18.006 11.040 -8.945 1.00 81.88 202 LEU A O 1
ATOM 1547 N N . ALA A 1 203 ? 19.275 11.797 -10.650 1.00 83.12 203 ALA A N 1
ATOM 1548 C CA . ALA A 1 203 ? 20.254 12.503 -9.823 1.00 83.12 203 ALA A CA 1
ATOM 1549 C C . ALA A 1 203 ? 19.597 13.595 -8.964 1.00 83.12 203 ALA A C 1
ATOM 1551 O O . ALA A 1 203 ? 19.990 13.815 -7.823 1.00 83.12 203 ALA A O 1
ATOM 1552 N N . ARG A 1 204 ? 18.546 14.241 -9.487 1.00 80.62 204 ARG A N 1
ATOM 1553 C CA . ARG A 1 204 ? 17.754 15.236 -8.745 1.00 80.62 204 ARG A CA 1
ATOM 1554 C C . ARG A 1 204 ? 16.810 14.608 -7.717 1.00 80.62 204 ARG A C 1
ATOM 1556 O O . ARG A 1 204 ? 16.490 15.242 -6.718 1.00 80.62 204 ARG A O 1
ATOM 1563 N N . CYS A 1 205 ? 16.347 13.381 -7.955 1.00 78.56 205 CYS A N 1
ATOM 1564 C CA . CYS A 1 205 ? 15.392 12.688 -7.087 1.00 78.56 205 CYS A CA 1
ATOM 1565 C C . CYS A 1 205 ? 16.043 11.790 -6.021 1.00 78.56 205 CYS A C 1
ATOM 1567 O O . CYS A 1 205 ? 15.359 11.382 -5.078 1.00 78.56 205 CYS A O 1
ATOM 1569 N N . VAL A 1 206 ? 17.315 11.421 -6.187 1.00 77.31 206 VAL A N 1
ATOM 1570 C CA . VAL A 1 206 ? 18.033 10.484 -5.313 1.00 77.31 206 VAL A CA 1
ATOM 1571 C C . VAL A 1 206 ? 19.391 11.083 -4.934 1.00 77.31 206 VAL A C 1
ATOM 1573 O O . VAL A 1 206 ? 20.309 11.075 -5.756 1.00 77.31 206 VAL A O 1
ATOM 1576 N N . PRO A 1 207 ? 19.543 11.583 -3.693 1.00 77.62 207 PRO A N 1
ATOM 1577 C CA . PRO A 1 207 ? 20.820 12.083 -3.196 1.00 77.62 207 PRO A CA 1
ATOM 1578 C C . PRO A 1 207 ? 21.920 11.018 -3.285 1.00 77.62 207 PRO A C 1
ATOM 1580 O O . PRO A 1 207 ? 21.698 9.864 -2.919 1.00 77.62 207 PRO A O 1
ATOM 1583 N N . GLY A 1 208 ? 23.103 11.402 -3.772 1.00 80.44 208 GLY A N 1
ATOM 1584 C CA . GLY A 1 208 ? 24.247 10.492 -3.916 1.00 80.44 208 GLY A CA 1
ATOM 1585 C C . GLY A 1 208 ? 24.137 9.493 -5.075 1.00 80.44 208 GLY A C 1
ATOM 1586 O O . GLY A 1 208 ? 24.889 8.523 -5.115 1.00 80.44 208 GLY A O 1
ATOM 1587 N N . TYR A 1 209 ? 23.198 9.687 -6.007 1.00 83.75 209 TYR A N 1
ATOM 1588 C CA . TYR A 1 209 ? 23.161 8.896 -7.234 1.00 83.75 209 TYR A CA 1
ATOM 1589 C C . TYR A 1 209 ? 24.340 9.236 -8.153 1.00 83.75 209 TYR A C 1
ATOM 1591 O O . TYR A 1 209 ? 24.567 10.398 -8.484 1.00 83.75 209 TYR A O 1
ATOM 1599 N N . GLU A 1 210 ? 25.014 8.193 -8.633 1.00 84.75 210 GLU A N 1
ATOM 1600 C CA . GLU A 1 210 ? 26.058 8.281 -9.650 1.00 84.75 210 GLU A CA 1
ATOM 1601 C C . GLU A 1 210 ? 25.641 7.486 -10.898 1.00 84.75 210 GLU A C 1
ATOM 1603 O O . GLU A 1 210 ? 25.266 6.310 -10.773 1.00 84.75 210 GLU A O 1
ATOM 1608 N N . PRO A 1 211 ? 25.713 8.085 -12.101 1.00 86.38 211 PRO A N 1
ATOM 1609 C CA . PRO A 1 211 ? 25.440 7.386 -13.349 1.00 86.38 211 PRO A CA 1
ATOM 1610 C C . PRO A 1 211 ? 26.376 6.197 -13.547 1.00 86.38 211 PRO A C 1
ATOM 1612 O O . PRO A 1 211 ? 27.594 6.301 -13.408 1.00 86.38 211 PRO A O 1
ATOM 1615 N N . ARG A 1 212 ? 25.807 5.053 -13.933 1.00 90.38 212 ARG A N 1
ATOM 1616 C CA . ARG A 1 212 ? 26.570 3.826 -14.194 1.00 90.38 212 ARG A CA 1
ATOM 1617 C C . ARG A 1 212 ? 26.573 3.534 -15.692 1.00 90.38 212 ARG A C 1
ATOM 1619 O O . ARG A 1 212 ? 25.494 3.291 -16.233 1.00 90.38 212 ARG A O 1
ATOM 1626 N N . PRO A 1 213 ? 27.736 3.462 -16.369 1.00 91.12 213 PRO A N 1
ATOM 1627 C CA . PRO A 1 213 ? 27.793 3.231 -17.815 1.00 91.12 213 PRO A CA 1
ATOM 1628 C C . PRO A 1 213 ? 26.997 2.001 -18.271 1.00 91.12 213 PRO A C 1
ATOM 1630 O O . PRO A 1 213 ? 26.210 2.089 -19.206 1.00 91.12 213 PRO A O 1
ATOM 1633 N N . GLY A 1 214 ? 27.105 0.880 -17.546 1.00 92.25 214 GLY A N 1
ATOM 1634 C CA . GLY A 1 214 ? 26.346 -0.338 -17.857 1.00 92.25 214 GLY A CA 1
ATOM 1635 C C . GLY A 1 214 ? 24.825 -0.172 -17.753 1.00 92.25 214 GLY A C 1
ATOM 1636 O O . GLY A 1 214 ? 24.088 -0.805 -18.504 1.00 92.25 214 GLY A O 1
ATOM 1637 N N . GLN A 1 215 ? 24.345 0.713 -16.875 1.00 93.44 215 GLN A N 1
ATOM 1638 C CA . GLN A 1 215 ? 22.924 1.041 -16.772 1.00 93.44 215 GLN A CA 1
ATOM 1639 C C . GLN A 1 215 ? 22.451 1.841 -17.988 1.00 93.44 215 GLN A C 1
ATOM 1641 O O . GLN A 1 215 ? 21.396 1.539 -18.536 1.00 93.44 215 GLN A O 1
ATOM 1646 N N . LEU A 1 216 ? 23.238 2.825 -18.435 1.00 94.50 216 LEU A N 1
ATOM 1647 C CA . LEU A 1 216 ? 22.915 3.638 -19.612 1.00 94.50 216 LEU A CA 1
ATOM 1648 C C . LEU A 1 216 ? 22.907 2.784 -20.888 1.00 94.50 216 LEU A C 1
ATOM 1650 O O . LEU A 1 216 ? 21.991 2.899 -21.703 1.00 94.50 216 LEU A O 1
ATOM 1654 N N . THR A 1 217 ? 23.874 1.870 -21.021 1.00 95.12 217 THR A N 1
ATOM 1655 C CA . THR A 1 217 ? 23.909 0.881 -22.108 1.00 95.12 217 THR A CA 1
ATOM 1656 C C . THR A 1 217 ? 22.675 -0.020 -22.084 1.00 95.12 217 THR A C 1
ATOM 1658 O O . THR A 1 217 ? 22.047 -0.223 -23.120 1.00 95.12 217 THR A O 1
ATOM 1661 N N . MET A 1 218 ? 22.287 -0.520 -20.904 1.00 95.88 218 MET A N 1
ATOM 1662 C CA . MET A 1 218 ? 21.081 -1.336 -20.739 1.00 95.88 218 MET A CA 1
ATOM 1663 C C . MET A 1 218 ? 19.817 -0.576 -21.159 1.00 95.88 218 MET A C 1
ATOM 1665 O O . MET A 1 218 ? 19.005 -1.125 -21.893 1.00 95.88 218 MET A O 1
ATOM 1669 N N . VAL A 1 219 ? 19.663 0.682 -20.742 1.00 96.88 219 VAL A N 1
ATOM 1670 C CA . VAL A 1 219 ? 18.499 1.523 -21.079 1.00 96.88 219 VAL A CA 1
ATOM 1671 C C . VAL A 1 219 ? 18.365 1.686 -22.585 1.00 96.88 219 VAL A C 1
ATOM 1673 O O . VAL A 1 219 ? 17.291 1.438 -23.128 1.00 96.88 219 VAL A O 1
ATOM 1676 N N . ARG A 1 220 ? 19.460 2.048 -23.265 1.00 97.25 220 ARG A N 1
ATOM 1677 C CA . ARG A 1 220 ? 19.475 2.196 -24.725 1.00 97.25 220 ARG A CA 1
ATOM 1678 C C . ARG A 1 220 ? 19.087 0.893 -25.420 1.00 97.25 220 ARG A C 1
ATOM 1680 O O . ARG A 1 220 ? 18.175 0.902 -26.240 1.00 97.25 220 ARG A O 1
ATOM 1687 N N . ALA A 1 221 ? 19.716 -0.219 -25.039 1.00 97.56 221 ALA A N 1
ATOM 1688 C CA . ALA A 1 221 ? 19.441 -1.521 -25.639 1.00 97.56 221 ALA A CA 1
ATOM 1689 C C . ALA A 1 221 ? 17.975 -1.947 -25.442 1.00 97.56 221 ALA A C 1
ATOM 1691 O O . ALA A 1 221 ? 17.339 -2.434 -26.374 1.00 97.56 221 ALA A O 1
ATOM 1692 N N . VAL A 1 222 ? 17.406 -1.721 -24.251 1.00 98.00 222 VAL A N 1
ATOM 1693 C CA . VAL A 1 222 ? 15.994 -2.023 -23.970 1.00 98.00 222 VAL A CA 1
ATOM 1694 C C . VAL A 1 222 ? 15.061 -1.147 -24.812 1.00 98.00 222 VAL A C 1
ATOM 1696 O O . VAL A 1 222 ? 14.089 -1.668 -25.352 1.00 98.00 222 VAL A O 1
ATOM 1699 N N . VAL A 1 223 ? 15.344 0.152 -24.968 1.00 97.94 223 VAL A N 1
ATOM 1700 C CA . VAL A 1 223 ? 14.546 1.037 -25.838 1.00 97.94 223 VAL A CA 1
ATOM 1701 C C . VAL A 1 223 ? 14.581 0.560 -27.289 1.00 97.94 223 VAL A C 1
ATOM 1703 O O . VAL A 1 223 ? 13.533 0.454 -27.922 1.00 97.94 223 VAL A O 1
ATOM 1706 N N . GLU A 1 224 ? 15.764 0.239 -27.812 1.00 97.81 224 GLU A N 1
ATOM 1707 C CA . GLU A 1 224 ? 15.927 -0.255 -29.183 1.00 97.81 224 GLU A CA 1
ATOM 1708 C C . GLU A 1 224 ? 15.166 -1.569 -29.409 1.00 97.81 224 GLU A C 1
ATOM 1710 O O . GLU A 1 224 ? 14.482 -1.720 -30.424 1.00 97.81 224 GLU A O 1
ATOM 1715 N N . ALA A 1 225 ? 15.215 -2.492 -28.445 1.00 98.12 225 ALA A N 1
ATOM 1716 C CA . ALA A 1 225 ? 14.489 -3.757 -28.510 1.00 98.12 225 ALA A CA 1
ATOM 1717 C C . ALA A 1 225 ? 12.966 -3.566 -28.472 1.00 98.12 225 ALA A C 1
ATOM 1719 O O . ALA A 1 225 ? 12.254 -4.174 -29.268 1.00 98.12 225 ALA A O 1
ATOM 1720 N N . ILE A 1 226 ? 12.469 -2.682 -27.598 1.00 96.50 226 ILE A N 1
ATOM 1721 C CA . ILE A 1 226 ? 11.042 -2.342 -27.521 1.00 96.50 226 ILE A CA 1
ATOM 1722 C C . ILE A 1 226 ? 10.570 -1.712 -28.840 1.00 96.50 226 ILE A C 1
ATOM 1724 O O . ILE A 1 226 ? 9.590 -2.179 -29.415 1.00 96.50 226 ILE A O 1
ATOM 1728 N N . ASN A 1 227 ? 11.285 -0.704 -29.351 1.00 96.81 227 ASN A N 1
ATOM 1729 C CA . ASN A 1 227 ? 10.919 0.004 -30.584 1.00 96.81 227 ASN A CA 1
ATOM 1730 C C . ASN A 1 227 ? 10.910 -0.914 -31.818 1.00 96.81 227 ASN A C 1
ATOM 1732 O O . ASN A 1 227 ? 10.113 -0.715 -32.728 1.00 96.81 227 ASN A O 1
ATOM 1736 N N . SER A 1 228 ? 11.814 -1.897 -31.864 1.00 96.62 228 SER A N 1
ATOM 1737 C CA . SER A 1 228 ? 11.938 -2.849 -32.978 1.00 96.62 228 SER A CA 1
ATOM 1738 C C . SER A 1 228 ? 11.109 -4.125 -32.805 1.00 96.62 228 SER A C 1
ATOM 1740 O O . SER A 1 228 ? 11.050 -4.936 -33.728 1.00 96.62 228 SER A O 1
ATOM 1742 N N . GLY A 1 229 ? 10.488 -4.334 -31.640 1.00 95.19 229 GLY A N 1
ATOM 1743 C CA . GLY A 1 229 ? 9.740 -5.554 -31.327 1.00 95.19 229 GLY A CA 1
ATOM 1744 C C . GLY A 1 229 ? 10.607 -6.812 -31.235 1.00 95.19 229 GLY A C 1
ATOM 1745 O O . GLY A 1 229 ? 10.122 -7.912 -31.494 1.00 95.19 229 GLY A O 1
ATOM 1746 N N . THR A 1 230 ? 11.891 -6.672 -30.901 1.00 96.62 230 THR A N 1
ATOM 1747 C CA . THR A 1 230 ? 12.843 -7.790 -30.865 1.00 96.62 230 THR A CA 1
ATOM 1748 C C . THR A 1 230 ? 13.103 -8.286 -29.446 1.00 96.62 230 THR A C 1
ATOM 1750 O O . THR A 1 230 ? 12.924 -7.583 -28.451 1.00 96.62 230 THR A O 1
ATOM 1753 N N . HIS A 1 231 ? 13.529 -9.545 -29.338 1.00 97.69 231 HIS A N 1
ATOM 1754 C CA . HIS A 1 231 ? 13.932 -10.126 -28.064 1.00 97.69 231 HIS A CA 1
ATOM 1755 C C . HIS A 1 231 ? 15.364 -9.732 -27.714 1.00 97.69 231 HIS A C 1
ATOM 1757 O O . HIS A 1 231 ? 16.279 -9.884 -28.521 1.00 97.69 231 HIS A O 1
ATOM 1763 N N . LEU A 1 232 ? 15.554 -9.290 -26.473 1.00 97.62 232 LEU A N 1
ATOM 1764 C CA . LEU A 1 232 ? 16.840 -8.874 -25.937 1.00 97.62 232 LEU A CA 1
ATOM 1765 C C . LEU A 1 232 ? 17.166 -9.669 -24.674 1.00 97.62 232 LEU A C 1
ATOM 1767 O O . LEU A 1 232 ? 16.352 -9.763 -23.755 1.00 97.62 232 LEU A O 1
ATOM 1771 N N . VAL A 1 233 ? 18.384 -10.202 -24.618 1.00 97.12 233 VAL A N 1
ATOM 1772 C CA . VAL A 1 233 ? 18.937 -10.870 -23.438 1.00 97.12 233 VAL A CA 1
ATOM 1773 C C . VAL A 1 233 ? 20.083 -10.019 -22.909 1.00 97.12 233 VAL A C 1
ATOM 1775 O O . VAL A 1 233 ? 21.020 -9.716 -23.642 1.00 97.12 233 VAL A O 1
ATOM 1778 N N . ILE A 1 234 ? 20.005 -9.631 -21.635 1.00 94.94 234 ILE A N 1
ATOM 1779 C CA . ILE A 1 234 ? 21.037 -8.839 -20.960 1.00 94.94 234 ILE A CA 1
ATOM 1780 C C . ILE A 1 234 ? 21.499 -9.593 -19.722 1.00 94.94 234 ILE A C 1
ATOM 1782 O O . ILE A 1 234 ? 20.706 -9.870 -18.820 1.00 94.94 234 ILE A O 1
ATOM 1786 N N . GLU A 1 235 ? 22.799 -9.846 -19.640 1.00 94.31 235 GLU A N 1
ATOM 1787 C CA . GLU A 1 235 ? 23.448 -10.187 -18.382 1.00 94.31 235 GLU A CA 1
ATOM 1788 C C . GLU A 1 235 ? 23.883 -8.896 -17.684 1.00 94.31 235 GLU A C 1
ATOM 1790 O O . GLU A 1 235 ? 24.659 -8.107 -18.220 1.00 94.31 235 GLU A O 1
ATOM 1795 N N . ALA A 1 236 ? 23.367 -8.655 -16.480 1.00 87.88 236 ALA A N 1
ATOM 1796 C CA . ALA A 1 236 ? 23.731 -7.482 -15.701 1.00 87.88 236 ALA A CA 1
ATOM 1797 C C . ALA A 1 236 ? 2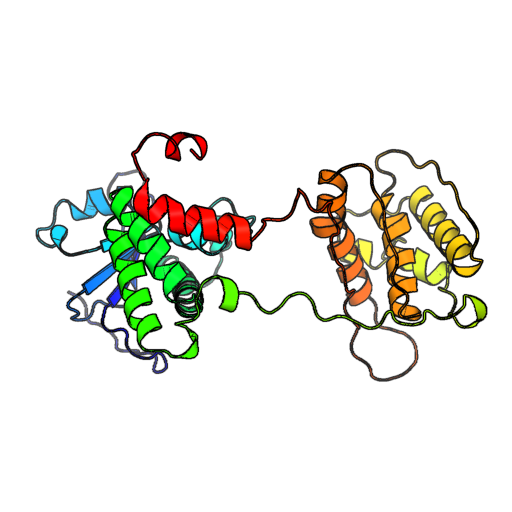4.083 -7.869 -14.261 1.00 87.88 236 ALA A C 1
ATOM 1799 O O . ALA A 1 236 ? 23.294 -8.496 -13.542 1.00 87.88 236 ALA A O 1
ATOM 1800 N N . GLY A 1 237 ? 25.269 -7.445 -13.823 1.00 85.44 237 GLY A N 1
ATOM 1801 C CA . GLY A 1 237 ? 25.784 -7.679 -12.475 1.00 85.44 237 GLY A CA 1
ATOM 1802 C C . GLY A 1 237 ? 24.895 -7.091 -11.374 1.00 85.44 237 GLY A C 1
ATOM 1803 O O . GLY A 1 237 ? 23.994 -6.271 -11.607 1.00 85.44 237 GLY A O 1
ATOM 1804 N N . THR A 1 238 ? 25.088 -7.538 -10.136 1.00 83.12 238 THR A N 1
ATOM 1805 C CA . THR A 1 238 ? 24.475 -6.895 -8.963 1.00 83.12 238 THR A CA 1
ATOM 1806 C C . THR A 1 238 ? 24.935 -5.437 -8.870 1.00 83.12 238 THR A C 1
ATOM 1808 O O . THR A 1 238 ? 26.004 -5.074 -9.346 1.00 83.12 238 THR A O 1
ATOM 1811 N N . GLY A 1 239 ? 24.080 -4.554 -8.352 1.00 80.12 239 GLY A N 1
ATOM 1812 C CA . GLY A 1 239 ? 24.425 -3.134 -8.235 1.00 80.12 239 GLY A CA 1
ATOM 1813 C C . GLY A 1 239 ? 24.449 -2.337 -9.548 1.00 80.12 239 GLY A C 1
ATOM 1814 O O . GLY A 1 239 ? 24.612 -1.132 -9.492 1.00 80.12 239 GLY A O 1
ATOM 1815 N N . VAL A 1 240 ? 24.191 -2.914 -10.727 1.00 79.94 240 VAL A N 1
ATOM 1816 C CA . VAL A 1 240 ? 24.141 -2.137 -11.992 1.00 79.94 240 VAL A CA 1
ATOM 1817 C C . VAL A 1 240 ? 22.916 -1.207 -12.078 1.00 79.94 240 VAL A C 1
ATOM 1819 O O . VAL A 1 240 ? 22.870 -0.314 -12.909 1.00 79.94 240 VAL A O 1
ATOM 1822 N N . GLY A 1 241 ? 21.922 -1.363 -11.196 1.00 85.19 241 GLY A N 1
ATOM 1823 C CA . GLY A 1 241 ? 20.663 -0.607 -11.290 1.00 85.19 241 GLY A CA 1
ATOM 1824 C C . GLY A 1 241 ? 19.686 -1.207 -12.307 1.00 85.19 241 GLY A C 1
ATOM 1825 O O . GLY A 1 241 ? 18.919 -0.480 -12.936 1.00 85.19 241 GLY A O 1
ATOM 1826 N N . LYS A 1 242 ? 19.717 -2.544 -12.445 1.00 92.56 242 LYS A N 1
ATOM 1827 C CA . LYS A 1 242 ? 18.917 -3.342 -13.390 1.00 92.56 242 LYS A CA 1
ATOM 1828 C C . LYS A 1 242 ? 17.443 -2.950 -13.432 1.00 92.56 242 LYS A C 1
ATOM 1830 O O . LYS A 1 242 ? 16.917 -2.761 -14.520 1.00 92.56 242 LYS A O 1
ATOM 1835 N N . SER A 1 243 ? 16.806 -2.815 -12.263 1.00 92.75 243 SER A N 1
ATOM 1836 C CA . SER A 1 243 ? 15.381 -2.484 -12.169 1.00 92.75 243 SER A CA 1
ATOM 1837 C C . SER A 1 243 ? 15.045 -1.214 -12.936 1.00 92.75 243 SER A C 1
ATOM 1839 O O . SER A 1 243 ? 14.199 -1.230 -13.818 1.00 92.75 243 SER A O 1
ATOM 1841 N N . LEU A 1 244 ? 15.765 -0.123 -12.675 1.00 93.31 244 LEU A N 1
ATOM 1842 C CA . LEU A 1 244 ? 15.538 1.147 -13.366 1.00 93.31 244 LEU A CA 1
ATOM 1843 C C . LEU A 1 244 ? 15.912 1.066 -14.851 1.00 93.31 244 LEU A C 1
ATOM 1845 O O . LEU A 1 244 ? 15.256 1.703 -15.671 1.00 93.31 244 LEU A O 1
ATOM 1849 N N . GLY A 1 245 ? 16.910 0.244 -15.192 1.00 94.12 245 GLY A N 1
ATOM 1850 C CA . GLY A 1 245 ? 17.352 0.032 -16.569 1.00 94.12 245 GLY A CA 1
ATOM 1851 C C . GLY A 1 245 ? 16.275 -0.542 -17.493 1.00 94.12 245 GLY A C 1
ATOM 1852 O O . GLY A 1 245 ? 16.244 -0.172 -18.660 1.00 94.12 245 GLY A O 1
ATOM 1853 N N . TYR A 1 246 ? 15.368 -1.388 -16.984 1.00 95.56 246 TYR A N 1
ATOM 1854 C CA . TYR A 1 246 ? 14.219 -1.878 -17.761 1.00 95.56 246 TYR A CA 1
ATOM 1855 C C . TYR A 1 246 ? 12.902 -1.156 -17.439 1.00 95.56 246 TYR A C 1
ATOM 1857 O O . TYR A 1 246 ? 12.056 -1.024 -18.322 1.00 95.56 246 TYR A O 1
ATOM 1865 N N . LEU A 1 247 ? 12.701 -0.673 -16.204 1.00 96.38 247 LEU A N 1
ATOM 1866 C CA . LEU A 1 247 ? 11.442 -0.031 -15.807 1.00 96.38 247 LEU A CA 1
ATOM 1867 C C . LEU A 1 247 ? 11.246 1.332 -16.465 1.00 96.38 247 LEU A C 1
ATOM 1869 O O . LEU A 1 247 ? 10.120 1.663 -16.824 1.00 96.38 247 LEU A O 1
ATOM 1873 N N . LEU A 1 248 ? 12.309 2.128 -16.613 1.00 94.81 248 LEU A N 1
ATOM 1874 C CA . LEU A 1 248 ? 12.190 3.451 -17.219 1.00 94.81 248 LEU A CA 1
ATOM 1875 C C . LEU A 1 248 ? 11.788 3.358 -18.707 1.00 94.81 248 LEU A C 1
ATOM 1877 O O . LEU A 1 248 ? 10.772 3.961 -19.058 1.00 94.81 248 LEU A O 1
ATOM 1881 N N . PRO A 1 249 ? 12.477 2.578 -19.569 1.00 95.88 249 PRO A N 1
ATOM 1882 C CA . PRO A 1 249 ? 12.025 2.342 -20.943 1.00 95.88 249 PRO A CA 1
ATOM 1883 C C . PRO A 1 249 ? 10.595 1.799 -21.029 1.00 95.88 249 PRO A C 1
ATOM 1885 O O . PRO A 1 249 ? 9.798 2.294 -21.823 1.00 95.88 249 PRO A O 1
ATOM 1888 N N . ALA A 1 250 ? 10.244 0.828 -20.176 1.00 96.12 250 ALA A N 1
ATOM 1889 C CA . ALA A 1 250 ? 8.903 0.249 -20.125 1.00 96.12 250 ALA A CA 1
ATOM 1890 C C . ALA A 1 250 ? 7.827 1.290 -19.778 1.00 96.12 250 ALA A C 1
ATOM 1892 O O . ALA A 1 250 ? 6.766 1.318 -20.397 1.00 96.12 250 ALA A O 1
ATOM 1893 N N . ALA A 1 251 ? 8.099 2.162 -18.805 1.00 94.12 251 ALA A N 1
ATOM 1894 C CA . ALA A 1 251 ? 7.178 3.215 -18.399 1.00 94.12 251 ALA A CA 1
ATOM 1895 C C . ALA A 1 251 ? 7.024 4.296 -19.478 1.00 94.12 251 ALA A C 1
ATOM 1897 O O . ALA A 1 251 ? 5.907 4.760 -19.712 1.00 94.12 251 ALA A O 1
ATOM 1898 N N . LEU A 1 252 ? 8.116 4.677 -20.153 1.00 92.50 252 LEU A N 1
ATOM 1899 C CA . LEU A 1 252 ? 8.077 5.600 -21.291 1.00 92.50 252 LEU A CA 1
ATOM 1900 C C . LEU A 1 252 ? 7.231 5.023 -22.429 1.00 92.50 252 LEU A C 1
ATOM 1902 O O . LEU A 1 252 ? 6.330 5.706 -22.910 1.00 92.50 252 LEU A O 1
ATOM 1906 N N . TRP A 1 253 ? 7.458 3.757 -22.787 1.00 93.75 253 TRP A N 1
ATOM 1907 C CA . TRP A 1 253 ? 6.679 3.052 -23.804 1.00 93.75 253 TRP A CA 1
ATOM 1908 C C . TRP A 1 253 ? 5.190 2.993 -23.456 1.00 93.75 253 TRP A C 1
ATOM 1910 O O . TRP A 1 253 ? 4.349 3.419 -24.247 1.00 93.75 253 TRP A O 1
ATOM 1920 N N . ALA A 1 254 ? 4.860 2.529 -22.247 1.00 92.38 254 ALA A N 1
ATOM 1921 C CA . ALA A 1 254 ? 3.478 2.406 -21.796 1.00 92.38 254 ALA A CA 1
ATOM 1922 C C . ALA A 1 254 ? 2.752 3.757 -21.778 1.00 92.38 254 ALA A C 1
ATOM 1924 O O . ALA A 1 254 ? 1.597 3.853 -22.180 1.00 92.38 254 ALA A O 1
ATOM 1925 N N . ARG A 1 255 ? 3.434 4.822 -21.340 1.00 87.50 255 ARG A N 1
ATOM 1926 C CA . ARG A 1 255 ? 2.866 6.175 -21.277 1.00 87.50 255 ARG A CA 1
ATOM 1927 C C . ARG A 1 255 ? 2.688 6.807 -22.657 1.00 87.50 255 ARG A C 1
ATOM 1929 O O . ARG A 1 255 ? 1.772 7.610 -22.825 1.00 87.50 255 ARG A O 1
ATOM 1936 N N . LEU A 1 256 ? 3.589 6.522 -23.594 1.00 88.19 256 LEU A N 1
ATOM 1937 C CA . LEU A 1 256 ? 3.575 7.102 -24.935 1.00 88.19 256 LEU A CA 1
ATOM 1938 C C . LEU A 1 256 ? 2.532 6.430 -25.835 1.00 88.19 256 LEU A C 1
ATOM 1940 O O . LEU A 1 256 ? 1.864 7.122 -26.594 1.00 88.19 256 LEU A O 1
ATOM 1944 N N . ASN A 1 257 ? 2.367 5.113 -25.696 1.00 89.88 257 ASN A N 1
ATOM 1945 C CA . ASN A 1 257 ? 1.544 4.298 -26.593 1.00 89.88 257 ASN A CA 1
ATOM 1946 C C . ASN A 1 257 ? 0.237 3.788 -25.967 1.00 89.88 257 ASN A C 1
ATOM 1948 O O . ASN A 1 257 ? -0.556 3.162 -26.657 1.00 89.88 257 ASN A O 1
ATOM 1952 N N . ASP A 1 258 ? 0.014 4.022 -24.669 1.00 87.69 258 ASP A N 1
ATOM 1953 C CA . ASP A 1 258 ? -1.107 3.452 -23.896 1.00 87.69 258 ASP A CA 1
ATOM 1954 C C . ASP A 1 258 ? -1.157 1.909 -23.949 1.00 87.69 258 ASP A C 1
ATOM 1956 O O . ASP A 1 258 ? -2.210 1.279 -23.857 1.00 87.69 258 ASP A O 1
ATOM 1960 N N . VAL A 1 259 ? 0.019 1.283 -24.083 1.00 90.06 259 VAL A N 1
ATOM 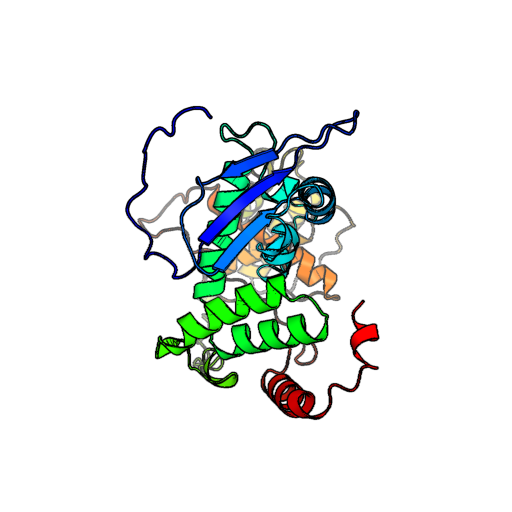1961 C CA . VAL A 1 259 ? 0.190 -0.174 -24.157 1.00 90.06 259 VAL A CA 1
ATOM 1962 C C . VAL A 1 259 ? 0.653 -0.713 -22.799 1.00 90.06 259 VAL A C 1
ATOM 1964 O O . VAL A 1 259 ? 1.672 -0.257 -22.272 1.00 90.06 259 VAL A O 1
ATOM 1967 N N . PRO A 1 260 ? -0.035 -1.707 -22.208 1.00 91.94 260 PRO A N 1
ATOM 1968 C CA . PRO A 1 260 ? 0.386 -2.292 -20.943 1.00 91.94 260 PRO A CA 1
ATOM 1969 C C . PRO A 1 260 ? 1.697 -3.071 -21.105 1.00 91.94 260 PRO A C 1
ATOM 1971 O O . PRO A 1 260 ? 1.832 -3.910 -21.994 1.00 91.94 260 PRO A O 1
ATOM 1974 N N . VAL A 1 261 ? 2.642 -2.848 -20.190 1.00 94.75 261 VAL A N 1
ATOM 1975 C CA . VAL A 1 261 ? 3.894 -3.613 -20.111 1.00 94.75 261 VAL A CA 1
ATOM 1976 C C . VAL A 1 261 ? 3.855 -4.538 -18.900 1.00 94.75 261 VAL A C 1
ATOM 1978 O O . VAL A 1 261 ? 3.557 -4.110 -17.785 1.00 94.75 261 VAL A O 1
ATOM 1981 N N . VAL A 1 262 ? 4.172 -5.815 -19.116 1.00 95.75 262 VAL A N 1
ATOM 1982 C CA . VAL A 1 262 ? 4.242 -6.822 -18.052 1.00 95.75 262 VAL A CA 1
ATOM 1983 C C . VAL A 1 262 ? 5.694 -7.042 -17.654 1.00 95.75 262 VAL A C 1
ATOM 1985 O O . VAL A 1 262 ? 6.516 -7.457 -18.467 1.00 95.75 262 VAL A O 1
ATOM 1988 N N . VAL A 1 263 ? 5.996 -6.815 -16.377 1.00 95.69 263 VAL A N 1
ATOM 1989 C CA . VAL A 1 263 ? 7.290 -7.152 -15.777 1.00 95.69 263 VAL A CA 1
ATOM 1990 C C . VAL A 1 263 ? 7.125 -8.418 -14.947 1.00 95.69 263 VAL A C 1
ATOM 1992 O O . VAL A 1 263 ? 6.363 -8.441 -13.982 1.00 95.69 263 VAL A O 1
ATOM 1995 N N . SER A 1 264 ? 7.849 -9.472 -15.319 1.00 94.94 264 SER A N 1
ATOM 1996 C CA . SER A 1 264 ? 7.879 -10.732 -14.576 1.00 94.94 264 SER A CA 1
ATOM 1997 C C . SER A 1 264 ? 9.173 -10.852 -13.773 1.00 94.94 264 SER A C 1
ATOM 1999 O O . SER A 1 264 ? 10.249 -10.507 -14.256 1.00 94.94 264 SER A O 1
ATOM 2001 N N . THR A 1 265 ? 9.075 -11.339 -12.537 1.00 92.88 265 THR A N 1
ATOM 2002 C CA . THR A 1 265 ? 10.216 -11.546 -11.636 1.00 92.88 265 THR A CA 1
ATOM 2003 C C . THR A 1 265 ? 10.017 -12.806 -10.799 1.00 92.88 265 THR A C 1
ATOM 2005 O O . THR A 1 265 ? 8.890 -13.265 -10.615 1.00 92.88 265 THR A O 1
ATOM 2008 N N . ASN A 1 266 ? 11.114 -13.369 -10.291 1.00 90.62 266 ASN A N 1
ATOM 2009 C CA . ASN A 1 266 ? 11.132 -14.703 -9.692 1.00 90.62 266 ASN A CA 1
ATOM 2010 C C . ASN A 1 266 ? 10.428 -14.779 -8.325 1.00 90.62 266 ASN A C 1
ATOM 2012 O O . ASN A 1 266 ? 9.824 -15.795 -7.994 1.00 90.62 266 ASN A O 1
ATOM 2016 N N . THR A 1 267 ? 10.505 -13.727 -7.502 1.00 87.31 267 THR A N 1
ATOM 2017 C CA . THR A 1 267 ? 10.030 -13.785 -6.109 1.00 87.31 267 THR A CA 1
ATOM 2018 C C . THR A 1 267 ? 9.086 -12.643 -5.756 1.00 87.31 267 THR A C 1
ATOM 2020 O O . THR A 1 267 ? 9.135 -11.558 -6.335 1.00 87.31 267 THR A O 1
ATOM 2023 N N . ARG A 1 268 ? 8.239 -12.876 -4.745 1.00 84.19 268 ARG A N 1
ATOM 2024 C CA . ARG A 1 268 ? 7.321 -11.862 -4.200 1.00 84.19 268 ARG A CA 1
ATOM 2025 C C . ARG A 1 268 ? 8.072 -10.662 -3.622 1.00 84.19 268 ARG A C 1
ATOM 2027 O O . ARG A 1 268 ? 7.650 -9.542 -3.863 1.00 84.19 268 ARG A O 1
ATOM 2034 N N . ASN A 1 269 ? 9.202 -10.881 -2.947 1.00 83.69 269 ASN A N 1
ATOM 2035 C CA . ASN A 1 269 ? 10.026 -9.789 -2.421 1.00 83.69 269 ASN A CA 1
ATOM 2036 C C . ASN A 1 269 ? 10.553 -8.882 -3.536 1.00 83.69 269 ASN A C 1
ATOM 2038 O O . ASN A 1 269 ? 10.545 -7.666 -3.380 1.00 83.69 269 ASN A O 1
ATOM 2042 N N . LEU A 1 270 ? 10.956 -9.451 -4.679 1.00 88.75 270 LEU A N 1
ATOM 2043 C CA . LEU A 1 270 ? 11.357 -8.644 -5.830 1.00 88.75 270 LEU A CA 1
ATOM 2044 C C . LEU A 1 270 ? 10.171 -7.842 -6.379 1.00 88.75 270 LEU A C 1
ATOM 2046 O O . LEU A 1 270 ? 10.340 -6.670 -6.684 1.00 88.75 270 LEU A O 1
ATOM 2050 N N . GLN A 1 271 ? 8.966 -8.420 -6.450 1.00 90.06 271 GLN A N 1
ATOM 2051 C CA . GLN A 1 271 ? 7.765 -7.669 -6.849 1.00 90.06 271 GLN A CA 1
ATOM 2052 C C . GLN A 1 271 ? 7.474 -6.504 -5.893 1.00 90.06 271 GLN A C 1
ATOM 2054 O O . GLN A 1 271 ? 7.208 -5.394 -6.348 1.00 90.06 271 GLN A O 1
ATOM 2059 N N . THR A 1 272 ? 7.556 -6.750 -4.583 1.00 87.69 272 THR A N 1
ATOM 2060 C CA . THR A 1 272 ? 7.391 -5.729 -3.542 1.00 87.69 272 THR A CA 1
ATOM 2061 C C . THR A 1 272 ? 8.409 -4.604 -3.716 1.00 87.69 272 THR A C 1
ATOM 2063 O O . THR A 1 272 ? 8.019 -3.443 -3.780 1.00 87.69 272 THR A O 1
ATOM 2066 N N . GLN A 1 273 ? 9.689 -4.933 -3.927 1.00 89.56 273 GLN A N 1
ATOM 2067 C CA . GLN A 1 273 ? 10.731 -3.936 -4.184 1.00 89.56 273 GLN A CA 1
ATOM 2068 C C . GLN A 1 273 ? 10.413 -3.067 -5.413 1.00 89.56 273 GLN A C 1
ATOM 2070 O O . GLN A 1 273 ? 10.601 -1.848 -5.373 1.00 89.56 273 GLN A O 1
ATOM 2075 N N . LEU A 1 274 ? 9.909 -3.664 -6.499 1.00 92.44 274 LEU A N 1
ATOM 2076 C CA . LEU A 1 274 ? 9.529 -2.895 -7.684 1.00 92.44 274 LEU A CA 1
ATOM 2077 C C . LEU A 1 274 ? 8.387 -1.922 -7.382 1.00 92.44 274 LEU A C 1
ATOM 2079 O O . LEU A 1 274 ? 8.449 -0.778 -7.818 1.00 92.44 274 LEU A O 1
ATOM 2083 N N . ILE A 1 275 ? 7.368 -2.355 -6.639 1.00 90.31 275 ILE A N 1
ATOM 2084 C CA . ILE A 1 275 ? 6.169 -1.556 -6.344 1.00 90.31 275 ILE A CA 1
ATOM 2085 C C . ILE A 1 275 ? 6.440 -0.450 -5.321 1.00 90.31 275 ILE A C 1
ATOM 2087 O O . ILE A 1 275 ? 5.978 0.670 -5.514 1.00 90.31 275 ILE A O 1
ATOM 2091 N N . GLU A 1 276 ? 7.184 -0.739 -4.257 1.00 87.12 276 GLU A N 1
ATOM 2092 C CA . GLU A 1 276 ? 7.368 0.186 -3.130 1.00 87.12 276 GLU A CA 1
ATOM 2093 C C . GLU A 1 276 ? 8.540 1.149 -3.330 1.00 87.12 276 GLU A C 1
ATOM 2095 O O . GLU A 1 276 ? 8.561 2.232 -2.748 1.00 87.12 276 GLU A O 1
ATOM 2100 N N . LYS A 1 277 ? 9.519 0.784 -4.168 1.00 86.88 277 LYS A N 1
ATOM 2101 C CA . LYS A 1 277 ? 10.754 1.559 -4.333 1.00 86.88 277 LYS A CA 1
ATOM 2102 C C . LYS A 1 277 ? 11.016 1.970 -5.774 1.00 86.88 277 LYS A C 1
ATOM 2104 O O . LYS A 1 277 ? 11.096 3.166 -6.065 1.00 86.88 277 LYS A O 1
ATOM 2109 N N . ASP A 1 278 ? 11.168 0.999 -6.673 1.00 91.12 278 ASP A N 1
ATOM 2110 C CA . ASP A 1 278 ? 11.717 1.279 -8.003 1.00 91.12 278 ASP A CA 1
ATOM 2111 C C . ASP A 1 278 ? 10.699 2.015 -8.904 1.00 91.12 278 ASP A C 1
ATOM 2113 O O . ASP A 1 278 ? 11.049 3.007 -9.542 1.00 91.12 278 ASP A O 1
ATOM 2117 N N . LEU A 1 279 ? 9.422 1.614 -8.910 1.00 91.94 279 LEU A N 1
ATOM 2118 C CA . LEU A 1 279 ? 8.349 2.298 -9.649 1.00 91.94 279 LEU A CA 1
ATOM 2119 C C . LEU A 1 279 ? 8.060 3.712 -9.113 1.00 91.94 279 LEU A C 1
ATOM 2121 O O . LEU A 1 279 ? 7.962 4.626 -9.933 1.00 91.94 279 LEU A O 1
ATOM 2125 N N . PRO A 1 280 ? 7.991 3.962 -7.788 1.00 89.44 280 PRO A N 1
ATOM 2126 C CA . PRO A 1 280 ? 7.919 5.320 -7.252 1.00 89.44 280 PRO A CA 1
ATOM 2127 C C . PRO A 1 280 ? 9.108 6.198 -7.651 1.00 89.44 280 PRO A C 1
ATOM 2129 O O . PRO A 1 280 ? 8.936 7.393 -7.891 1.00 89.44 280 PRO A O 1
ATOM 2132 N N . ALA A 1 281 ? 10.318 5.635 -7.754 1.00 87.44 281 ALA A N 1
ATOM 2133 C CA . ALA A 1 281 ? 11.467 6.366 -8.287 1.00 87.44 281 ALA A CA 1
ATOM 2134 C C . ALA A 1 281 ? 11.276 6.720 -9.772 1.00 87.44 281 ALA A C 1
ATOM 2136 O O . ALA A 1 281 ? 11.529 7.861 -10.156 1.00 87.44 281 ALA A O 1
ATOM 2137 N N . VAL A 1 282 ? 10.761 5.794 -10.589 1.00 90.81 282 VAL A N 1
ATOM 2138 C CA . VAL A 1 282 ? 10.416 6.061 -11.998 1.00 90.81 282 VAL A CA 1
ATOM 2139 C C . VAL A 1 282 ? 9.343 7.136 -12.130 1.00 90.81 282 VAL A C 1
ATOM 2141 O O . VAL A 1 282 ? 9.518 8.067 -12.909 1.00 90.81 282 VAL A O 1
ATOM 2144 N N . GLN A 1 283 ? 8.277 7.072 -11.335 1.00 88.81 283 GLN A N 1
ATOM 2145 C CA . GLN A 1 283 ? 7.230 8.092 -11.341 1.00 88.81 283 GLN A CA 1
ATOM 2146 C C . GLN A 1 283 ? 7.802 9.480 -11.012 1.00 88.81 283 GLN A C 1
ATOM 2148 O O . GLN A 1 283 ? 7.563 10.424 -11.760 1.00 88.81 283 GLN A O 1
ATOM 2153 N N . ARG A 1 284 ? 8.637 9.594 -9.967 1.00 86.75 284 ARG A N 1
ATOM 2154 C CA . ARG A 1 284 ? 9.308 10.859 -9.612 1.00 86.75 284 ARG A CA 1
ATOM 2155 C C . ARG A 1 284 ? 10.195 11.393 -10.737 1.00 86.75 284 ARG A C 1
ATOM 2157 O O . ARG A 1 284 ? 10.175 12.591 -10.999 1.00 86.75 284 ARG A O 1
ATOM 2164 N N . MET A 1 285 ? 10.935 10.519 -11.425 1.00 86.56 285 MET A N 1
ATOM 2165 C CA . MET A 1 285 ? 11.737 10.911 -12.589 1.00 86.56 285 MET A CA 1
ATOM 2166 C C . MET A 1 285 ? 10.870 11.492 -13.712 1.00 86.56 285 MET A C 1
ATOM 2168 O O . MET A 1 285 ? 11.211 12.534 -14.267 1.00 86.56 285 MET A O 1
ATOM 2172 N N . LEU A 1 286 ? 9.750 10.834 -14.027 1.00 85.19 286 LEU A N 1
ATOM 2173 C CA . LEU A 1 286 ? 8.820 11.263 -15.075 1.00 85.19 286 LEU A CA 1
ATOM 2174 C C . LEU A 1 286 ? 8.093 12.570 -14.732 1.00 85.19 286 LEU A C 1
ATOM 2176 O O . LEU A 1 286 ? 7.767 13.328 -15.644 1.00 85.19 286 LEU A O 1
ATOM 2180 N N . ASP A 1 287 ? 7.844 12.827 -13.447 1.00 83.50 287 ASP A N 1
ATOM 2181 C CA . ASP A 1 287 ? 7.223 14.063 -12.960 1.00 83.50 287 ASP A CA 1
ATOM 2182 C C . ASP A 1 287 ? 8.215 15.243 -12.940 1.00 83.50 287 ASP A C 1
ATOM 2184 O O . ASP A 1 287 ? 7.816 16.396 -13.096 1.00 83.50 287 ASP A O 1
ATOM 2188 N N . ALA A 1 288 ? 9.516 14.970 -12.785 1.00 79.06 288 ALA A N 1
ATOM 2189 C CA . ALA A 1 288 ? 10.574 15.978 -12.680 1.00 79.06 288 ALA A CA 1
ATOM 2190 C C . ALA A 1 288 ? 11.076 16.540 -14.027 1.00 79.06 288 ALA A C 1
ATOM 2192 O O . ALA A 1 288 ? 11.959 17.405 -14.032 1.00 79.06 288 ALA A O 1
ATOM 2193 N N . VAL A 1 289 ? 10.582 16.037 -15.163 1.00 72.94 289 VAL A N 1
ATOM 2194 C CA . VAL A 1 289 ? 10.982 16.485 -16.508 1.00 72.94 289 VAL A CA 1
ATOM 2195 C C . VAL A 1 289 ? 9.769 17.089 -17.230 1.00 72.94 289 VAL A C 1
ATOM 2197 O O . VAL A 1 289 ? 8.823 16.364 -17.547 1.00 72.94 289 VAL A O 1
ATOM 2200 N N . PRO A 1 290 ? 9.767 18.408 -17.513 1.00 62.31 290 PRO A N 1
ATOM 2201 C CA . PRO A 1 290 ? 8.743 19.035 -18.345 1.00 62.31 290 PRO A CA 1
ATOM 2202 C C . PRO A 1 290 ? 8.778 18.464 -19.770 1.00 62.31 290 PRO A C 1
ATOM 2204 O O . PRO A 1 290 ? 9.850 18.346 -20.360 1.00 62.31 290 PRO A O 1
ATOM 2207 N N . ARG A 1 291 ? 7.619 18.134 -20.355 1.00 59.44 291 ARG A N 1
ATOM 2208 C CA . ARG A 1 291 ? 7.552 17.704 -21.763 1.00 59.44 291 ARG A CA 1
ATOM 2209 C C . ARG A 1 291 ? 7.908 18.870 -22.693 1.00 59.44 291 ARG A C 1
ATOM 2211 O O . ARG A 1 291 ? 7.256 19.913 -22.645 1.00 59.44 291 ARG A O 1
ATOM 2218 N N . HIS A 1 292 ? 8.884 18.679 -23.579 1.00 43.03 292 HIS A N 1
ATOM 2219 C CA . HIS A 1 292 ? 9.113 19.572 -24.715 1.00 43.03 292 HIS A CA 1
ATOM 2220 C C . HIS A 1 292 ? 8.256 19.108 -25.905 1.00 43.03 292 HIS A C 1
ATOM 2222 O O . HIS A 1 292 ? 8.617 18.166 -26.598 1.00 43.03 292 HIS A O 1
ATOM 2228 N N . GLY A 1 293 ? 7.116 19.774 -26.136 1.00 42.88 293 GLY A N 1
ATOM 2229 C CA . GLY A 1 293 ? 6.276 19.582 -27.329 1.00 42.88 293 GLY A CA 1
ATOM 2230 C C . GLY A 1 293 ? 4.875 19.007 -27.065 1.00 42.88 293 GLY A C 1
ATOM 2231 O O . GLY A 1 293 ? 4.717 18.040 -26.329 1.00 42.88 293 GLY A O 1
ATOM 2232 N N . ALA A 1 294 ? 3.884 19.631 -27.717 1.00 39.03 294 ALA A N 1
ATOM 2233 C CA . ALA A 1 294 ? 2.442 19.339 -27.761 1.00 39.03 294 ALA A CA 1
ATOM 2234 C C . ALA A 1 294 ? 1.644 19.452 -26.437 1.00 39.03 294 ALA A C 1
ATOM 2236 O O . ALA A 1 294 ? 1.458 18.502 -25.686 1.00 39.03 294 ALA A O 1
ATOM 2237 N N . ALA A 1 295 ? 1.157 20.680 -26.219 1.00 40.47 295 ALA A N 1
ATOM 2238 C CA . ALA A 1 295 ? -0.101 21.102 -25.595 1.00 40.47 295 ALA A CA 1
ATOM 2239 C C . ALA A 1 295 ? -0.810 20.190 -24.559 1.00 40.47 295 ALA A C 1
ATOM 2241 O O . ALA A 1 295 ? -1.447 19.198 -24.891 1.00 40.47 295 ALA A O 1
ATOM 2242 N N . ALA A 1 296 ? -0.860 20.714 -23.329 1.00 41.59 296 ALA A N 1
ATOM 2243 C CA . ALA A 1 296 ? -2.083 20.870 -22.529 1.00 41.59 296 ALA A CA 1
ATOM 2244 C C . ALA A 1 296 ? -2.795 19.641 -21.927 1.00 41.59 296 ALA A C 1
ATOM 2246 O O . ALA A 1 296 ? -3.942 19.792 -21.516 1.00 41.59 296 ALA A O 1
ATOM 2247 N N . ASP A 1 297 ? -2.136 18.492 -21.760 1.00 47.56 297 ASP A N 1
ATOM 2248 C CA . ASP A 1 297 ? -2.678 17.405 -20.926 1.00 47.56 297 ASP A CA 1
ATOM 2249 C C . ASP A 1 297 ? -1.801 17.187 -19.674 1.00 47.56 297 ASP A C 1
ATOM 2251 O O . ASP A 1 297 ? -0.569 17.103 -19.796 1.00 47.56 297 ASP A O 1
ATOM 2255 N N . PRO A 1 298 ? -2.380 17.123 -18.454 1.00 50.28 298 PRO A N 1
ATOM 2256 C CA . PRO A 1 298 ? -1.620 16.868 -17.234 1.00 50.28 298 PRO A CA 1
ATOM 2257 C C . PRO A 1 298 ? -0.885 15.520 -17.326 1.00 50.28 298 PRO A C 1
ATOM 2259 O O . PRO A 1 298 ? -1.336 14.609 -18.029 1.00 50.28 298 PRO A O 1
ATOM 2262 N N . PRO A 1 299 ? 0.254 15.350 -16.628 1.00 54.75 299 PRO A N 1
ATOM 2263 C CA . PRO A 1 299 ? 1.011 14.107 -16.682 1.00 54.75 299 PRO A CA 1
ATOM 2264 C C . PRO A 1 299 ? 0.112 12.932 -16.282 1.00 54.75 299 PRO A C 1
ATOM 2266 O O . PRO A 1 299 ? -0.326 12.826 -15.135 1.00 54.75 299 PRO A O 1
ATOM 2269 N N . ARG A 1 300 ? -0.169 12.031 -17.234 1.00 63.72 300 ARG A N 1
ATOM 2270 C CA . ARG A 1 300 ? -0.818 10.755 -16.922 1.00 63.72 300 ARG A CA 1
ATOM 2271 C C . ARG A 1 300 ? 0.103 9.994 -15.973 1.00 63.72 300 ARG A C 1
ATOM 2273 O O . ARG A 1 300 ? 1.190 9.575 -16.373 1.00 63.72 300 ARG A O 1
ATOM 2280 N N . ARG A 1 301 ? -0.327 9.859 -14.715 1.00 74.19 301 ARG A N 1
ATOM 2281 C CA . ARG A 1 301 ? 0.355 9.032 -13.713 1.00 74.19 301 ARG A CA 1
ATOM 2282 C C . ARG A 1 301 ? 0.480 7.609 -14.241 1.00 74.19 301 ARG A C 1
ATOM 2284 O O . ARG A 1 301 ? -0.457 7.089 -14.852 1.00 74.19 301 ARG A O 1
ATOM 2291 N N . LEU A 1 302 ? 1.621 6.980 -13.981 1.00 83.38 302 LEU A N 1
ATOM 2292 C CA . LEU A 1 302 ? 1.830 5.587 -14.332 1.00 83.38 302 LEU A CA 1
ATOM 2293 C C . LEU A 1 302 ? 0.819 4.729 -13.563 1.00 83.38 302 LEU A C 1
ATOM 2295 O O . LEU A 1 302 ? 0.778 4.740 -12.332 1.00 83.38 302 LEU A O 1
ATOM 2299 N N . ARG A 1 303 ? -0.014 3.988 -14.295 1.00 87.44 303 ARG A N 1
ATOM 2300 C CA . ARG A 1 303 ? -0.938 3.016 -13.708 1.00 87.44 303 ARG A CA 1
ATOM 2301 C C . ARG A 1 303 ? -0.190 1.707 -13.523 1.00 87.44 303 ARG A C 1
ATOM 2303 O O . ARG A 1 303 ? 0.206 1.079 -14.500 1.00 87.44 303 ARG A O 1
ATOM 2310 N N . THR A 1 304 ? -0.006 1.298 -12.278 1.00 89.69 304 THR A N 1
ATOM 2311 C CA . THR A 1 304 ? 0.679 0.054 -11.929 1.00 89.69 304 THR A CA 1
ATOM 2312 C C . THR A 1 304 ? -0.284 -0.873 -11.198 1.00 89.69 304 THR A C 1
ATOM 2314 O O . THR A 1 304 ? -1.189 -0.431 -10.490 1.00 89.69 304 THR A O 1
ATOM 2317 N N . ALA A 1 305 ? -0.125 -2.177 -11.403 1.00 89.50 305 ALA A N 1
ATOM 2318 C CA . ALA A 1 305 ? -0.904 -3.194 -10.714 1.00 89.50 305 ALA A CA 1
ATOM 2319 C C . ALA A 1 305 ? -0.001 -4.377 -10.367 1.00 89.50 305 ALA A C 1
ATOM 2321 O O . ALA A 1 305 ? 0.824 -4.799 -11.178 1.00 89.50 305 ALA A O 1
ATOM 2322 N N . LEU A 1 306 ? -0.171 -4.916 -9.161 1.00 90.25 306 LEU A N 1
ATOM 2323 C CA . LEU A 1 306 ? 0.574 -6.073 -8.680 1.00 90.25 306 LEU A CA 1
ATOM 2324 C C . LEU A 1 306 ? -0.261 -7.343 -8.856 1.00 90.25 306 LEU A C 1
ATOM 2326 O O . LEU A 1 306 ? -1.299 -7.511 -8.212 1.00 90.25 306 LEU A O 1
ATOM 2330 N N . ILE A 1 307 ? 0.216 -8.248 -9.709 1.00 89.38 307 ILE A N 1
ATOM 2331 C CA . ILE A 1 307 ? -0.443 -9.524 -9.991 1.00 89.38 307 ILE A CA 1
ATOM 2332 C C . ILE A 1 307 ? 0.265 -10.632 -9.211 1.00 89.38 307 ILE A C 1
ATOM 2334 O O . ILE A 1 307 ? 1.443 -10.909 -9.427 1.00 89.38 307 ILE A O 1
ATOM 2338 N N . LYS A 1 308 ? -0.471 -11.288 -8.312 1.00 85.88 308 LYS A N 1
ATOM 2339 C CA . LYS A 1 308 ? -0.020 -12.472 -7.570 1.00 85.88 308 LYS A CA 1
ATOM 2340 C C . LYS A 1 308 ? -0.852 -13.690 -7.981 1.00 85.88 308 LYS A C 1
ATOM 2342 O O . LYS A 1 308 ? -1.917 -13.570 -8.581 1.00 85.88 308 LYS A O 1
ATOM 2347 N N . GLY A 1 309 ? -0.402 -14.893 -7.628 1.00 82.69 309 GLY A N 1
ATOM 2348 C CA . GLY A 1 309 ? -1.253 -16.082 -7.752 1.00 82.69 309 GLY A CA 1
ATOM 2349 C C . GLY A 1 309 ? -2.476 -15.985 -6.829 1.00 82.69 309 GLY A C 1
ATOM 2350 O O . GLY A 1 309 ? -2.360 -15.439 -5.733 1.00 82.69 309 GLY 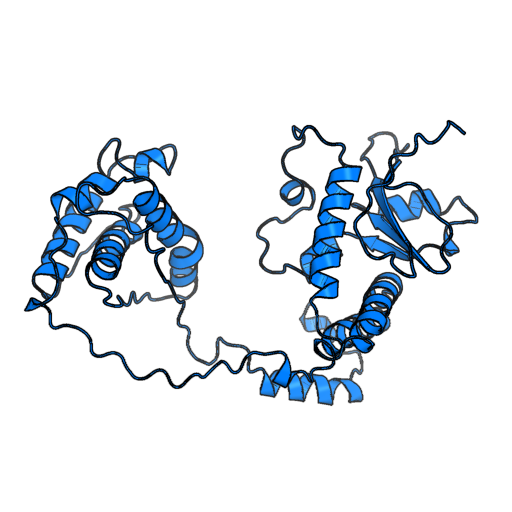A O 1
ATOM 2351 N N . ARG A 1 310 ? -3.621 -16.560 -7.227 1.00 85.00 310 ARG A N 1
ATOM 2352 C CA . ARG A 1 310 ? -4.904 -16.513 -6.485 1.00 85.00 310 ARG A CA 1
ATOM 2353 C C . ARG A 1 310 ? -4.784 -16.851 -4.994 1.00 85.00 310 ARG A C 1
ATOM 2355 O O . ARG A 1 310 ? -5.448 -16.226 -4.180 1.00 85.00 310 ARG A O 1
ATOM 2362 N N . ALA A 1 311 ? -3.932 -17.813 -4.639 1.00 83.38 311 ALA A N 1
ATOM 2363 C CA . ALA A 1 311 ? -3.710 -18.236 -3.253 1.00 83.38 311 ALA A CA 1
ATOM 2364 C C . ALA A 1 311 ? -3.095 -17.145 -2.352 1.00 83.38 311 ALA A C 1
ATOM 2366 O O . ALA A 1 311 ? -3.066 -17.303 -1.139 1.00 83.38 311 ALA A O 1
ATOM 2367 N N . ASN A 1 312 ? -2.607 -16.046 -2.933 1.00 82.06 312 ASN A N 1
ATOM 2368 C CA . ASN A 1 312 ? -2.013 -14.921 -2.212 1.00 82.06 312 ASN A CA 1
ATOM 2369 C C . ASN A 1 312 ? -3.006 -13.768 -1.987 1.00 82.06 312 ASN A C 1
ATOM 2371 O O . ASN A 1 312 ? -2.587 -12.696 -1.556 1.00 82.06 312 ASN A O 1
ATOM 2375 N N . TYR A 1 313 ? -4.285 -13.969 -2.317 1.00 82.38 313 TYR A N 1
ATOM 2376 C CA . TYR A 1 313 ? -5.363 -13.026 -2.042 1.00 82.38 313 TYR A CA 1
ATOM 2377 C C . TYR A 1 313 ? -6.334 -13.631 -1.030 1.00 82.38 313 TYR A C 1
ATOM 2379 O O . TYR A 1 313 ? -6.674 -14.814 -1.098 1.00 82.38 313 TYR A O 1
ATOM 2387 N N . LEU A 1 314 ? -6.804 -12.793 -0.109 1.00 78.00 314 LEU A N 1
ATOM 2388 C CA . LEU A 1 314 ? -7.827 -13.153 0.860 1.00 78.00 314 LEU A CA 1
ATOM 2389 C C . LEU A 1 314 ? -9.156 -13.424 0.144 1.00 78.00 314 LEU A C 1
ATOM 2391 O O . LEU A 1 314 ? -9.687 -12.572 -0.570 1.00 78.00 314 LEU A O 1
ATOM 2395 N N . CYS A 1 315 ? -9.713 -14.618 0.339 1.00 80.56 315 CYS A N 1
ATOM 2396 C CA . CYS A 1 315 ? -11.035 -14.947 -0.179 1.00 80.56 315 CYS A CA 1
ATOM 2397 C C . CYS A 1 315 ? -12.101 -14.362 0.751 1.00 80.56 315 CYS A C 1
ATOM 2399 O O . CYS A 1 315 ? -12.419 -14.963 1.776 1.00 80.56 315 CYS A O 1
ATOM 2401 N N . LEU A 1 316 ? -12.682 -13.223 0.368 1.00 78.06 316 LEU A N 1
ATOM 2402 C CA . LEU A 1 316 ? -13.686 -12.514 1.171 1.00 78.06 316 LEU A CA 1
ATOM 2403 C C . LEU A 1 316 ? -14.900 -13.380 1.532 1.00 78.06 316 LEU A C 1
ATOM 2405 O O . LEU A 1 316 ? -15.442 -13.234 2.619 1.00 78.06 316 LEU A O 1
ATOM 2409 N N . ARG A 1 317 ? -15.297 -14.316 0.656 1.00 74.31 317 ARG A N 1
ATOM 2410 C CA . ARG A 1 317 ? -16.373 -15.281 0.939 1.00 74.31 317 ARG A CA 1
ATOM 2411 C C . ARG A 1 317 ? -15.981 -16.272 2.033 1.00 74.31 317 ARG A C 1
ATOM 2413 O O . ARG A 1 317 ? -16.785 -16.557 2.907 1.00 74.31 317 ARG A O 1
ATOM 2420 N N . ARG A 1 318 ? -14.760 -16.813 1.966 1.00 75.31 318 ARG A N 1
ATOM 2421 C CA . ARG A 1 318 ? -14.266 -17.765 2.970 1.00 75.31 318 ARG A CA 1
ATOM 2422 C C . ARG A 1 318 ? -14.055 -17.069 4.311 1.00 75.31 318 ARG A C 1
ATOM 2424 O O . ARG A 1 318 ? -14.357 -17.660 5.333 1.00 75.31 318 ARG A O 1
ATOM 2431 N N . LEU A 1 319 ? -13.571 -15.825 4.296 1.00 77.25 319 LEU A N 1
ATOM 2432 C CA . LEU A 1 319 ? -13.460 -15.023 5.510 1.00 77.25 319 LEU A CA 1
ATOM 2433 C C . LEU A 1 319 ? -14.837 -14.735 6.120 1.00 77.25 319 LEU A C 1
ATOM 2435 O O . LEU A 1 319 ? -14.994 -14.947 7.310 1.00 77.25 319 LEU A O 1
ATOM 2439 N N . ALA A 1 320 ? -15.836 -14.352 5.317 1.00 71.38 320 ALA A N 1
ATOM 2440 C CA . ALA A 1 320 ? -17.205 -14.161 5.806 1.00 71.38 320 ALA A CA 1
ATOM 2441 C C . ALA A 1 320 ? -17.750 -15.422 6.496 1.00 71.38 320 ALA A C 1
ATOM 2443 O O . ALA A 1 320 ? -18.227 -15.351 7.618 1.00 71.38 320 ALA A O 1
ATOM 2444 N N . GLN A 1 321 ? -17.582 -16.592 5.867 1.00 74.50 321 GLN A N 1
ATOM 2445 C CA . GLN A 1 321 ? -17.985 -17.875 6.455 1.00 74.50 321 GLN A CA 1
ATOM 2446 C C . GLN A 1 321 ? -17.271 -18.172 7.776 1.00 74.50 321 GLN A C 1
ATOM 2448 O O . GLN A 1 321 ? -17.897 -18.693 8.691 1.00 74.50 321 GLN A O 1
ATOM 2453 N N . LEU A 1 322 ? -15.974 -17.859 7.870 1.00 70.12 322 LEU A N 1
ATOM 2454 C CA . LEU A 1 322 ? -15.223 -18.023 9.113 1.00 70.12 322 LEU A CA 1
ATOM 2455 C C . LEU A 1 322 ? -15.742 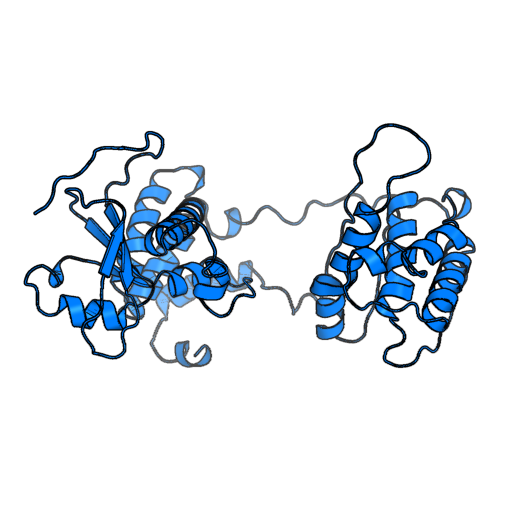-17.078 10.195 1.00 70.12 322 LEU A C 1
ATOM 2457 O O . LEU A 1 322 ? -15.954 -17.542 11.303 1.00 70.12 322 LEU A O 1
ATOM 2461 N N . ILE A 1 323 ? -15.995 -15.805 9.872 1.00 67.50 323 ILE A N 1
ATOM 2462 C CA . ILE A 1 323 ? -16.532 -14.815 10.818 1.00 67.50 323 ILE A CA 1
ATOM 2463 C C . ILE A 1 323 ? -17.901 -15.268 11.349 1.00 67.50 323 ILE A C 1
ATOM 2465 O O . ILE A 1 323 ? -18.091 -15.331 12.565 1.00 67.50 323 ILE A O 1
ATOM 2469 N N . ASP A 1 324 ? -18.809 -15.670 10.456 1.00 67.06 324 ASP A N 1
ATOM 2470 C CA . ASP A 1 324 ? -20.146 -16.166 10.813 1.00 67.06 324 ASP A CA 1
ATOM 2471 C C . ASP A 1 324 ? -20.081 -17.434 11.681 1.00 67.06 324 ASP A C 1
ATOM 2473 O O . ASP A 1 324 ? -20.889 -17.611 12.588 1.00 67.06 324 ASP A O 1
ATOM 2477 N N . GLN A 1 325 ? -19.107 -18.319 11.435 1.00 64.88 325 GLN A N 1
ATOM 2478 C CA . GLN A 1 325 ? -18.876 -19.520 12.247 1.00 64.88 325 GLN A CA 1
ATOM 2479 C C . GLN A 1 325 ? -18.226 -19.191 13.599 1.00 64.88 325 GLN A C 1
ATOM 2481 O O . GLN A 1 325 ? -18.612 -19.761 14.616 1.00 64.88 325 GLN A O 1
ATOM 2486 N N . THR A 1 326 ? -17.286 -18.243 13.651 1.00 53.12 326 THR A N 1
ATOM 2487 C CA . THR A 1 326 ? -16.630 -17.815 14.899 1.00 53.12 326 THR A CA 1
ATOM 2488 C C . THR A 1 326 ? -17.564 -17.080 15.854 1.00 53.12 326 THR A C 1
ATOM 2490 O O . THR A 1 326 ? -17.322 -17.126 17.055 1.00 53.12 326 THR A O 1
ATOM 2493 N N . GLN A 1 327 ? -18.675 -16.502 15.372 1.00 52.53 327 GLN A N 1
ATOM 2494 C CA . GLN A 1 327 ? -19.753 -16.029 16.254 1.00 52.53 327 GLN A CA 1
ATOM 2495 C C . GLN A 1 327 ? -20.364 -17.158 17.111 1.00 52.53 327 GLN A C 1
ATOM 2497 O O . GLN A 1 327 ? -21.005 -16.865 18.119 1.00 52.53 327 GLN A O 1
ATOM 2502 N N . TYR A 1 328 ? -20.141 -18.431 16.757 1.00 47.16 328 TYR A N 1
ATOM 2503 C CA . TYR A 1 328 ? -20.611 -19.599 17.508 1.00 47.16 328 TYR A CA 1
ATOM 2504 C C . TYR A 1 328 ? -19.511 -20.358 18.277 1.00 47.16 328 TYR A C 1
ATOM 2506 O O . TYR A 1 328 ? -19.851 -21.066 19.220 1.00 47.16 328 TYR A O 1
ATOM 2514 N N . ASP A 1 329 ? -18.224 -20.197 17.940 1.00 41.44 329 ASP A N 1
ATOM 2515 C CA . ASP A 1 329 ? -17.154 -21.122 18.376 1.00 41.44 329 ASP A CA 1
ATOM 2516 C C . ASP A 1 329 ? -15.844 -20.451 18.853 1.00 41.44 329 ASP A C 1
ATOM 2518 O O . ASP A 1 329 ? -14.773 -21.059 18.808 1.00 41.44 329 ASP A O 1
ATOM 2522 N N . LEU A 1 330 ? -15.873 -19.218 19.376 1.00 42.34 330 LEU A N 1
ATOM 2523 C CA . LEU A 1 330 ? -14.703 -18.618 20.052 1.00 42.34 330 LEU A CA 1
ATOM 2524 C C . LEU A 1 330 ? -14.440 -19.241 21.441 1.00 42.34 330 LEU A C 1
ATOM 2526 O O . LEU A 1 330 ? -14.380 -18.584 22.480 1.00 42.34 330 LEU A O 1
ATOM 2530 N N . LEU A 1 331 ? -14.204 -20.553 21.465 1.00 44.91 331 LEU A N 1
ATOM 2531 C CA . LEU A 1 331 ? -13.529 -21.246 22.555 1.00 44.91 331 LEU A CA 1
ATOM 2532 C C . LEU A 1 331 ? -12.015 -21.020 22.434 1.00 44.91 331 LEU A C 1
ATOM 2534 O O . LEU A 1 331 ? -11.305 -21.826 21.849 1.00 44.91 331 LEU A O 1
ATOM 2538 N N . ARG A 1 332 ? -11.550 -19.905 23.017 1.00 43.31 332 ARG A N 1
ATOM 2539 C CA . ARG A 1 332 ? -10.267 -19.606 23.714 1.00 43.31 332 ARG A CA 1
ATOM 2540 C C . ARG A 1 332 ? -8.900 -20.180 23.267 1.00 43.31 332 ARG A C 1
ATOM 2542 O O . ARG A 1 332 ? -7.897 -19.684 23.774 1.00 43.31 332 ARG A O 1
ATOM 2549 N N . GLN A 1 333 ? -8.772 -21.177 22.394 1.00 38.72 333 GLN A N 1
ATOM 2550 C CA . GLN A 1 333 ? -7.493 -21.865 22.153 1.00 38.72 333 GLN A CA 1
ATOM 2551 C C . GLN A 1 333 ? -6.752 -21.448 20.873 1.00 38.72 333 GLN A C 1
ATOM 2553 O O . GLN A 1 333 ? -5.529 -21.571 20.850 1.00 38.72 333 GLN A O 1
ATOM 2558 N N . GLU A 1 334 ? -7.413 -20.892 19.853 1.00 44.06 334 GLU A N 1
ATOM 2559 C CA . GLU A 1 334 ? -6.748 -20.623 18.559 1.00 44.06 334 GLU A CA 1
ATOM 2560 C C . GLU A 1 334 ? -6.180 -19.198 18.393 1.00 44.06 334 GLU A C 1
ATOM 2562 O O . GLU A 1 334 ? -5.288 -18.984 17.573 1.00 44.06 334 GLU A O 1
ATOM 2567 N N . LEU A 1 335 ? -6.580 -18.232 19.231 1.00 44.12 335 LEU A N 1
ATOM 2568 C CA . LEU A 1 335 ? -6.082 -16.843 19.168 1.00 44.12 335 LEU A CA 1
ATOM 2569 C C . LEU A 1 335 ? -4.595 -16.681 19.552 1.00 44.12 335 LEU A C 1
ATOM 2571 O O . LEU A 1 335 ? -4.017 -15.622 19.333 1.00 44.12 335 LEU A O 1
ATOM 2575 N N . ARG A 1 336 ? -3.934 -17.731 20.062 1.00 39.50 336 ARG A N 1
ATOM 2576 C CA . ARG A 1 336 ? -2.488 -17.716 20.361 1.00 39.50 336 ARG A CA 1
ATOM 2577 C C . ARG A 1 336 ? -1.588 -17.824 19.129 1.00 39.50 336 ARG A C 1
ATOM 2579 O O . ARG A 1 336 ? -0.386 -17.647 19.261 1.00 39.50 336 ARG A O 1
ATOM 2586 N N . VAL A 1 337 ? -2.134 -18.131 17.952 1.00 39.03 337 VAL A N 1
ATOM 2587 C CA . VAL A 1 337 ? -1.334 -18.305 16.723 1.00 39.03 337 VAL A CA 1
ATOM 2588 C C . VAL A 1 337 ? -1.016 -16.963 16.039 1.00 39.03 337 VAL A C 1
ATOM 2590 O O . VAL A 1 337 ? -0.180 -16.917 15.142 1.00 39.03 337 VAL A O 1
ATOM 2593 N N . PHE A 1 338 ? -1.633 -15.863 16.483 1.00 35.25 338 PHE A N 1
ATOM 2594 C CA . PHE A 1 338 ? -1.428 -14.518 15.929 1.00 35.25 338 PHE A CA 1
ATOM 2595 C C . PHE A 1 338 ? -0.761 -13.523 16.898 1.00 35.25 338 PHE A C 1
ATOM 2597 O O . PHE A 1 338 ? -0.796 -12.323 16.635 1.00 35.25 338 PHE A O 1
ATOM 2604 N N . ALA A 1 339 ? -0.146 -14.010 17.981 1.00 29.47 339 ALA A N 1
ATOM 2605 C CA . ALA A 1 339 ? 0.740 -13.230 18.850 1.00 29.47 339 ALA A CA 1
ATOM 2606 C C . ALA A 1 339 ? 2.208 -13.583 18.578 1.00 29.47 339 ALA A C 1
ATOM 2608 O O . ALA A 1 339 ? 2.492 -14.786 18.371 1.00 29.47 339 ALA A O 1
#

Sequence (339 aa):
MPRATSNADPASPRLPWQAQAVWVAPTADGAGGMEAYPPQRPADRRFLLTNDSLQLGELLDGSAEAAAWSVIDLDSLHRLLHPESAAERLEERLGAETAAQPPVQRLWDLWQQCERDLRALPCWALEMVAQAARELDDHATAALFGCFAGMAGERPDAVREWPASFPPTVRRVERPELPDLADCTAVNPDEAVAYLAEGGALARCVPGYEPRPGQLTMVRAVVEAINSGTHLVIEAGTGVGKSLGYLLPAALWARLNDVPVVVSTNTRNLQTQLIEKDLPAVQRMLDAVPRHGAAADPPRRLRTALIKGRANYLCLRRLAQLIDQTQYDLLRQELRVFA